Protein AF-0000000077371423 (afdb_homodimer)

Radius of gyration: 24.07 Å; Cα contacts (8 Å, |Δi|>4): 348; chains: 2; bounding box: 53×73×59 Å

Sequence (370 aa):
MRPPTSLKKEFLKKWIMGLQLCSSSKKEMSFLERKKAIKLSADVAMASARNATTRWSRALISNASKDDSNKGLVECILGPESESLKRASMSLVLCNKRNRSKKILRKSCSIRRARKSSSQMVMASSIAKRLVKKRTQVLKSLVPGGGSMSEFSLIEETLDYILSLRAQVDVMRHLANATELLNRKMRPPTSLKKEFLKKWIMGLQLCSSSKKEMSFLERKKAIKLSADVAMASARNATTRWSRALISNASKDDSNKGLVECILGPESESLKRASMSLVLCNKRNRSKKILRKSCSIRRARKSSSQMVMASSIAKRLVKKRTQVLKSLVPGGGSMSEFSLIEETLDYILSLRAQVDVMRHLANATELLNRK

Organism: Vitis vinifera (NCBI:txid29760)

Foldseek 3Di:
DPPPPDLLRQLVVLLVQLLVCLVPDPDDDDPVRSVVSSVLSSLLSSLLSVVVPALLSLLSLQVQVVDPVSVVSNCRSNDPCSVVSPVSSVVVVVVLVPPPPVPPVPDDVPPDPPPPPPPPVVVVVVVVVVVVVVVQVVLLVVRRVSNSDDPVSSVVSSVVVVVSVVSSCVNVVVVVVVVVVVVVD/DPPPDDLLRQLVVLLVQLLVCLVPDPDDDDPVRSVVSSVLSSLLSSLLSVVVPALLSLLSLQVQVVDPVSVVSNCRSNDPCSVVSPVSSVVSVVVLVPPPPVPPVPDDVPPDPPPPPPPPVVVVVVVVVVVVVVVQVVLLVVRRVSNSDDPVSSVVSSVVVVVSVVSSCVNVVVVVVVVVVVVVD

InterPro domains:
  IPR036638 Helix-loop-helix DNA-binding domain superfamily [SSF47459] (133-177)
  IPR044660 Transcription factor IBH1-like [PTHR33124] (5-178)
  IPR059002 IBH1-like, N-terminal domain [PF26576] (5-67)

Nearest PDB structures (foldseek):
  8j2y-assembly1_B  TM=3.136E-01  e=4.114E+00  Acidimicrobiaceae bacterium
  7buu-assembly1_B  TM=2.309E-01  e=9.061E+00  Eucommia ulmoides
  8j2y-assembly1_B  TM=3.136E-01  e=4.187E+00  Acidimicrobiaceae bacterium
  7buu-assembly1_B  TM=1.730E-01  e=7.189E+00  Eucommia ulmoides

Secondary structure (DSSP, 8-state):
------HHHHHHHHHHHHHHHHHH--S---HHHHHHHHHHHHHHHHHHHTTT-SHHHHHHHHHHTTSGGGHHHHHHHHGGGHHHHHHHHHHHHHHHHHT---GGGGSS--------S-HHHHHHHHHHHHHHHHHHHHHHHHSTTGGG--HHHHHHHHHHHHHHHHHHHHHHHHHHHHHHHHHH-/------HHHHHHHHHHHHHHHHHH--S---HHHHHHHHHHHHHHHHHHHTTT-SHHHHHHHHHHTSSGGGHHHHHHHHGGGHHHHHHHHHHHHHHHHHT---SGGGSS----------HHHHHHHHHHHHHHHHHHHHHHHHSTTGGG--HHHHHHHHHHHHHHHHHHHHHHHHHHHHHHHHHH-

pLDDT: mean 79.07, std 19.74, range [26.73, 97.0]

Structure (mmCIF, N/CA/C/O backbone):
data_AF-0000000077371423-model_v1
#
loop_
_entity.id
_entity.type
_entity.pdbx_description
1 polymer 'Uncharacterized protein'
#
loop_
_atom_site.group_PDB
_atom_site.id
_atom_site.type_symbol
_atom_site.label_atom_id
_atom_site.label_alt_id
_atom_site.label_comp_id
_atom_site.label_asym_id
_atom_site.label_entity_id
_atom_site.label_seq_id
_atom_site.pdbx_PDB_ins_code
_atom_site.Cartn_x
_atom_site.Cartn_y
_atom_site.Cartn_z
_atom_site.occupancy
_atom_site.B_iso_or_equiv
_atom_site.auth_seq_id
_atom_site.auth_comp_id
_atom_site.auth_asym_id
_atom_site.auth_atom_id
_atom_site.pdbx_PDB_model_num
ATOM 1 N N . MET A 1 1 ? -12.5 -18.641 21.656 1 26.73 1 MET A N 1
ATOM 2 C CA . MET A 1 1 ? -11.797 -17.375 21.422 1 26.73 1 MET A CA 1
ATOM 3 C C . MET A 1 1 ? -10.844 -17.5 20.234 1 26.73 1 MET A C 1
ATOM 5 O O . MET A 1 1 ? -9.906 -18.312 20.266 1 26.73 1 MET A O 1
ATOM 9 N N . ARG A 1 2 ? -11.305 -17.312 19.125 1 39.06 2 ARG A N 1
ATOM 10 C CA . ARG A 1 2 ? -10.469 -17.562 17.953 1 39.06 2 ARG A CA 1
ATOM 11 C C . ARG A 1 2 ? -9.133 -16.828 18.078 1 39.06 2 ARG A C 1
ATOM 13 O O . ARG A 1 2 ? -9.086 -15.672 18.469 1 39.06 2 ARG A O 1
ATOM 20 N N . PRO A 1 3 ? -8.133 -17.438 18.188 1 44.5 3 PRO A N 1
ATOM 21 C CA . PRO A 1 3 ? -6.812 -16.797 18.266 1 44.5 3 PRO A CA 1
ATOM 22 C C . PRO A 1 3 ? -6.656 -15.633 17.297 1 44.5 3 PRO A C 1
ATOM 24 O O . PRO A 1 3 ? -7.27 -15.633 16.219 1 44.5 3 PRO A O 1
ATOM 27 N N . PRO A 1 4 ? -6.371 -14.508 17.828 1 49.91 4 PRO A N 1
ATOM 28 C CA . PRO A 1 4 ? -6.25 -13.359 16.938 1 49.91 4 PRO A CA 1
ATOM 29 C C . PRO A 1 4 ? -5.566 -13.703 15.617 1 49.91 4 PRO A C 1
ATOM 31 O O . PRO A 1 4 ? -4.414 -14.141 15.609 1 49.91 4 PRO A O 1
ATOM 34 N N . THR A 1 5 ? -6.289 -14.188 14.719 1 64.19 5 THR A N 1
ATOM 35 C CA . THR A 1 5 ? -5.758 -14.523 13.398 1 64.19 5 THR A CA 1
ATOM 36 C C . THR A 1 5 ? -5.105 -13.305 12.75 1 64.19 5 THR A C 1
ATOM 38 O O . THR A 1 5 ? -5.547 -12.18 12.961 1 64.19 5 THR A O 1
ATOM 41 N N . SER A 1 6 ? -3.895 -13.523 12.328 1 88.88 6 SER A N 1
ATOM 42 C CA . SER A 1 6 ? -3.123 -12.477 11.672 1 88.88 6 SER A CA 1
ATOM 43 C C . SER A 1 6 ? -3.875 -11.906 10.477 1 88.88 6 SER A C 1
ATOM 45 O O . SER A 1 6 ? -4.695 -12.594 9.867 1 88.88 6 SER A O 1
ATOM 47 N N . LEU A 1 7 ? -4.051 -10.648 10.461 1 93.06 7 LEU A N 1
ATOM 48 C CA . LEU A 1 7 ? -4.625 -9.93 9.328 1 93.06 7 LEU A CA 1
ATOM 49 C C . LEU A 1 7 ? -4.309 -10.648 8.016 1 93.06 7 LEU A C 1
ATOM 51 O O . LEU A 1 7 ? -5.191 -10.82 7.168 1 93.06 7 LEU A O 1
ATOM 55 N N . LYS A 1 8 ? -3.162 -11.211 7.918 1 94.38 8 LYS A N 1
ATOM 56 C CA . LYS A 1 8 ? -2.721 -11.883 6.695 1 94.38 8 LYS A CA 1
ATOM 57 C C . LYS A 1 8 ? -3.465 -13.195 6.492 1 94.38 8 LYS A C 1
ATOM 59 O O . LYS A 1 8 ? -3.885 -13.516 5.379 1 94.38 8 LYS A O 1
ATOM 64 N N . LYS A 1 9 ? -3.611 -13.906 7.57 1 93.94 9 LYS A N 1
ATOM 65 C CA . LYS A 1 9 ? -4.301 -15.195 7.48 1 93.94 9 LYS A CA 1
ATOM 66 C C . LYS A 1 9 ? -5.777 -15.008 7.145 1 93.94 9 LYS A C 1
ATOM 68 O O . LYS A 1 9 ? -6.328 -15.734 6.316 1 93.94 9 LYS A O 1
ATOM 73 N N . GLU A 1 10 ? -6.379 -14.094 7.812 1 94.44 10 GLU A N 1
ATOM 74 C CA . GLU A 1 10 ? -7.781 -13.797 7.543 1 94.44 10 GLU A CA 1
ATOM 75 C C . GLU A 1 10 ? -7.98 -13.297 6.117 1 94.44 10 GLU A C 1
ATOM 77 O O . GLU A 1 10 ? -8.938 -13.688 5.445 1 94.44 10 GLU A O 1
ATOM 82 N N . PHE A 1 11 ? -7.125 -12.438 5.695 1 96.06 11 PHE A N 1
ATOM 83 C CA . PHE A 1 11 ? -7.168 -11.945 4.32 1 96.06 11 PHE A CA 1
ATOM 84 C C . PHE A 1 11 ? -7.047 -13.102 3.33 1 96.06 11 PHE A C 1
ATOM 86 O O . PHE A 1 11 ? -7.828 -13.195 2.379 1 96.06 11 PHE A O 1
ATOM 93 N N . LEU A 1 12 ? -6.07 -13.93 3.545 1 94.19 12 LEU A N 1
ATOM 94 C CA . LEU A 1 12 ? -5.828 -15.039 2.623 1 94.19 12 LEU A CA 1
ATOM 95 C C . LEU A 1 12 ? -7.047 -15.945 2.535 1 94.19 12 LEU A C 1
ATOM 97 O O . LEU A 1 12 ? -7.473 -16.312 1.438 1 94.19 12 LEU A O 1
ATOM 101 N N . LYS A 1 13 ? -7.559 -16.266 3.633 1 93.25 13 LYS A N 1
ATOM 102 C CA . LYS A 1 13 ? -8.719 -17.156 3.688 1 93.25 13 LYS A CA 1
ATOM 103 C C . LYS A 1 13 ? -9.891 -16.578 2.898 1 93.25 13 LYS A C 1
ATOM 105 O O . LYS A 1 13 ? -10.492 -17.266 2.068 1 93.25 13 LYS A O 1
ATOM 110 N N . LYS A 1 14 ? -10.211 -15.375 3.092 1 94.31 14 LYS A N 1
ATOM 111 C CA . LYS A 1 14 ? -11.344 -14.719 2.443 1 94.31 14 LYS A CA 1
ATOM 112 C C . LYS A 1 14 ? -11.078 -14.492 0.958 1 94.31 14 LYS A C 1
ATOM 114 O O . LYS A 1 14 ? -11.984 -14.594 0.135 1 94.31 14 LYS A O 1
ATOM 119 N N . TRP A 1 15 ? -9.852 -14.156 0.666 1 95.06 15 TRP A N 1
ATOM 120 C CA . TRP A 1 15 ? -9.484 -13.922 -0.727 1 95.06 15 TRP A CA 1
ATOM 121 C C . TRP A 1 15 ? -9.594 -15.203 -1.545 1 95.06 15 TRP A C 1
ATOM 123 O O . TRP A 1 15 ? -10.078 -15.188 -2.678 1 95.06 15 TRP A O 1
ATOM 133 N N . ILE A 1 16 ? -9.195 -16.281 -0.97 1 90.81 16 ILE A N 1
ATOM 134 C CA . ILE A 1 16 ? -9.273 -17.562 -1.65 1 90.81 16 ILE A CA 1
ATOM 135 C C . ILE A 1 16 ? -10.734 -17.906 -1.952 1 90.81 16 ILE A C 1
ATOM 137 O O . ILE A 1 16 ? -11.055 -18.406 -3.033 1 90.81 16 ILE A O 1
ATOM 141 N N . MET A 1 17 ? -11.57 -17.609 -1.032 1 90.94 17 MET A N 1
ATOM 142 C CA . MET A 1 17 ? -13 -17.828 -1.25 1 90.94 17 MET A CA 1
ATOM 143 C C . MET A 1 17 ? -13.5 -17.016 -2.443 1 90.94 17 MET A C 1
ATOM 145 O O . MET A 1 17 ? -14.266 -17.516 -3.262 1 90.94 17 MET A O 1
ATOM 149 N N . GLY A 1 18 ? -13.055 -15.789 -2.535 1 91.94 18 GLY A N 1
ATOM 150 C CA . GLY A 1 18 ? -13.438 -14.953 -3.66 1 91.94 18 GLY A CA 1
ATOM 151 C C . GLY A 1 18 ? -12.898 -15.453 -4.988 1 91.94 18 GLY A C 1
ATOM 152 O O . GLY A 1 18 ? -13.609 -15.461 -5.992 1 91.94 18 GLY A O 1
ATOM 153 N N . LEU A 1 19 ? -11.703 -15.883 -4.973 1 89.94 19 LEU A N 1
ATOM 154 C CA . LEU A 1 19 ? -11.078 -16.391 -6.188 1 89.94 19 LEU A CA 1
ATOM 155 C C . LEU A 1 19 ? -11.797 -17.641 -6.684 1 89.94 19 LEU A C 1
ATOM 157 O O . LEU A 1 19 ? -11.992 -17.812 -7.887 1 89.94 19 LEU A O 1
ATOM 161 N N . GLN A 1 20 ? -12.125 -18.469 -5.793 1 88.31 20 GLN A N 1
ATOM 162 C CA . GLN A 1 20 ? -12.82 -19.703 -6.141 1 88.31 20 GLN A CA 1
ATOM 163 C C . GLN A 1 20 ? -14.164 -19.406 -6.805 1 88.31 20 GLN A C 1
ATOM 165 O O . GLN A 1 20 ? -14.539 -20.078 -7.773 1 88.31 20 GLN A O 1
ATOM 170 N N . LEU A 1 21 ? -14.82 -18.453 -6.34 1 88.44 21 LEU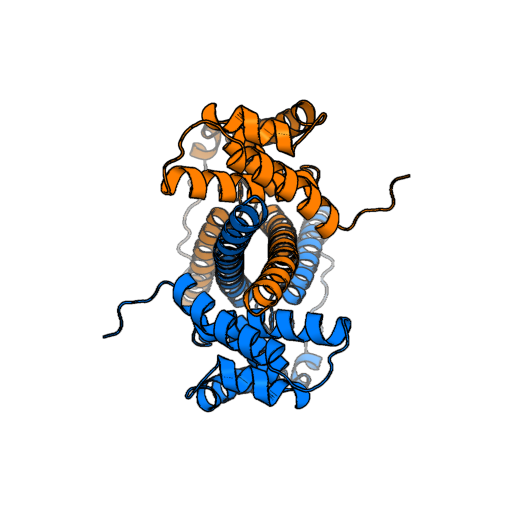 A N 1
ATOM 171 C CA . LEU A 1 21 ? -16.109 -18.094 -6.926 1 88.44 21 LEU A CA 1
ATOM 172 C C . LEU A 1 21 ? -15.922 -17.531 -8.336 1 88.44 21 LEU A C 1
ATOM 174 O O . LEU A 1 21 ? -16.734 -17.797 -9.219 1 88.44 21 LEU A O 1
ATOM 178 N N . CYS A 1 22 ? -14.938 -16.75 -8.516 1 85.75 22 CYS A N 1
ATOM 179 C CA . CYS A 1 22 ? -14.664 -16.172 -9.828 1 85.75 22 CYS A CA 1
ATOM 180 C C . CYS A 1 22 ? -14.32 -17.25 -10.844 1 85.75 22 CYS A C 1
ATOM 182 O O . CYS A 1 22 ? -14.648 -17.141 -12.023 1 85.75 22 CYS A O 1
ATOM 184 N N . SER A 1 23 ? -13.734 -18.25 -10.367 1 83.75 23 SER A N 1
ATOM 185 C CA . SER A 1 23 ? -13.297 -19.312 -11.258 1 83.75 23 SER A CA 1
ATOM 186 C C . SER A 1 23 ? -14.422 -20.297 -11.539 1 83.75 23 SER A C 1
ATOM 188 O O . SER A 1 23 ? -14.453 -20.938 -12.602 1 83.75 23 SER A O 1
ATOM 190 N N . SER A 1 24 ? -15.211 -20.438 -10.609 1 80.31 24 SER A N 1
ATOM 191 C CA . SER A 1 24 ? -16.281 -21.422 -10.75 1 80.31 24 SER A CA 1
ATOM 192 C C . SER A 1 24 ? -17.469 -20.844 -11.492 1 80.31 24 SER A C 1
ATOM 194 O O . SER A 1 24 ? -18.406 -21.578 -11.828 1 80.31 24 SER A O 1
ATOM 196 N N . SER A 1 25 ? -17.344 -19.578 -11.703 1 76.88 25 SER A N 1
ATOM 197 C CA . SER A 1 25 ? -18.484 -18.969 -12.375 1 76.88 25 SER A CA 1
ATOM 198 C C . SER A 1 25 ? -18.703 -19.594 -13.75 1 76.88 25 SER A C 1
ATOM 200 O O . SER A 1 25 ? -17.75 -19.812 -14.5 1 76.88 25 SER A O 1
ATOM 202 N N . LYS A 1 26 ? -19.906 -19.953 -14.039 1 71.12 26 LYS A N 1
ATOM 203 C CA . LYS A 1 26 ? -20.297 -20.547 -15.312 1 71.12 26 LYS A CA 1
ATOM 204 C C . LYS A 1 26 ? -20.406 -19.469 -16.406 1 71.12 26 LYS A C 1
ATOM 206 O O . LYS A 1 26 ? -20.391 -19.797 -17.594 1 71.12 26 LYS A O 1
ATOM 211 N N . LYS A 1 27 ? -20.531 -18.328 -15.93 1 74.38 27 LYS A N 1
ATOM 212 C CA . LYS A 1 27 ? -20.625 -17.219 -16.891 1 74.38 27 LYS A CA 1
ATOM 213 C C . LYS A 1 27 ? -19.266 -16.953 -17.531 1 74.38 27 LYS A C 1
ATOM 215 O O . LYS A 1 27 ? -18.25 -16.875 -16.844 1 74.38 27 LYS A O 1
ATOM 220 N N . GLU A 1 28 ? -19.312 -17.078 -18.828 1 80.19 28 GLU A N 1
ATOM 221 C CA . GLU A 1 28 ? -18.078 -16.734 -19.531 1 80.19 28 GLU A CA 1
ATOM 222 C C . GLU A 1 28 ? -17.688 -15.273 -19.281 1 80.19 28 GLU A C 1
ATOM 224 O O . GLU A 1 28 ? -18.422 -14.359 -19.641 1 80.19 28 GLU A O 1
ATOM 229 N N . MET A 1 29 ? -16.656 -15.086 -18.578 1 81.19 29 MET A N 1
ATOM 230 C CA . MET A 1 29 ? -16.172 -13.742 -18.297 1 81.19 29 MET A CA 1
ATOM 231 C C . MET A 1 29 ? -15.148 -13.305 -19.328 1 81.19 29 MET A C 1
ATOM 233 O O . MET A 1 29 ? -14.312 -14.102 -19.75 1 81.19 29 MET A O 1
ATOM 237 N N . SER A 1 30 ? -15.438 -12.062 -19.781 1 87.19 30 SER A N 1
ATOM 238 C CA . SER A 1 30 ? -14.375 -11.477 -20.578 1 87.19 30 SER A CA 1
ATOM 239 C C . SER A 1 30 ? -13.117 -11.25 -19.75 1 87.19 30 SER A C 1
ATOM 241 O O . SER A 1 30 ? -13.148 -11.336 -18.531 1 87.19 30 SER A O 1
ATOM 243 N N . PHE A 1 31 ? -12.039 -11.078 -20.438 1 85.81 31 PHE A N 1
ATOM 244 C CA . PHE A 1 31 ? -10.758 -10.859 -19.766 1 85.81 31 PHE A CA 1
ATOM 245 C C . PHE A 1 31 ? -10.852 -9.688 -18.797 1 85.81 31 PHE A C 1
ATOM 247 O O . PHE A 1 31 ? -10.391 -9.789 -17.656 1 85.81 31 PHE A O 1
ATOM 254 N N . LEU A 1 32 ? -11.531 -8.625 -19.266 1 87.94 32 LEU A N 1
ATOM 255 C CA . LEU A 1 32 ? -11.648 -7.418 -18.453 1 87.94 32 LEU A CA 1
ATOM 256 C C . LEU A 1 32 ? -12.555 -7.645 -17.25 1 87.94 32 LEU A C 1
ATOM 258 O O . LEU A 1 32 ? -12.289 -7.137 -16.156 1 87.94 32 LEU A O 1
ATOM 262 N N . GLU A 1 33 ? -13.594 -8.406 -17.453 1 88.88 33 GLU A N 1
ATOM 263 C CA . GLU A 1 33 ? -14.516 -8.727 -16.375 1 88.88 33 GLU A CA 1
ATOM 264 C C . GLU A 1 33 ? -13.828 -9.578 -15.297 1 88.88 33 GLU A C 1
ATOM 266 O O . GLU A 1 33 ? -14.047 -9.375 -14.102 1 88.88 33 GLU A O 1
ATOM 271 N N . ARG A 1 34 ? -13.047 -10.484 -15.734 1 87.06 34 ARG A N 1
ATOM 272 C CA . ARG A 1 34 ? -12.328 -11.352 -14.805 1 87.06 34 ARG A CA 1
ATOM 273 C C . ARG A 1 34 ? -11.305 -10.562 -14 1 87.06 34 ARG A C 1
ATOM 275 O O . ARG A 1 34 ? -11.172 -10.766 -12.789 1 87.06 34 ARG A O 1
ATOM 282 N N . LYS A 1 35 ? -10.617 -9.695 -14.719 1 87.62 35 LYS A N 1
ATOM 283 C CA . LYS A 1 35 ? -9.648 -8.836 -14.047 1 87.62 35 LYS A CA 1
ATOM 284 C C . LYS A 1 35 ? -10.312 -7.988 -12.969 1 87.62 35 LYS A C 1
ATOM 286 O O . LYS A 1 35 ? -9.789 -7.852 -11.867 1 87.62 35 LYS A O 1
ATOM 291 N N . LYS A 1 36 ? -11.43 -7.484 -13.289 1 91.56 36 LYS A N 1
ATOM 292 C CA . LYS A 1 36 ? -12.172 -6.648 -12.352 1 91.56 36 LYS A CA 1
ATOM 293 C C . LYS A 1 36 ? -12.672 -7.465 -11.164 1 91.56 36 LYS A C 1
ATOM 295 O O . LYS A 1 36 ? -12.656 -6.992 -10.031 1 91.56 36 LYS A O 1
ATOM 300 N N . ALA A 1 37 ? -13.133 -8.602 -11.484 1 91.56 37 ALA A N 1
ATOM 301 C CA . ALA A 1 37 ? -13.656 -9.477 -10.438 1 91.56 37 ALA A CA 1
ATOM 302 C C . ALA A 1 37 ? -12.555 -9.883 -9.461 1 91.56 37 ALA A C 1
ATOM 304 O O . ALA A 1 37 ? -12.773 -9.938 -8.25 1 91.56 37 ALA A O 1
ATOM 305 N N . ILE A 1 38 ? -11.398 -10.164 -9.914 1 92.12 38 ILE A N 1
ATOM 306 C CA . ILE A 1 38 ? -10.266 -10.57 -9.086 1 92.12 38 ILE A CA 1
ATOM 307 C C . ILE A 1 38 ? -9.828 -9.398 -8.203 1 92.12 38 ILE A C 1
ATOM 309 O O . ILE A 1 38 ? -9.562 -9.578 -7.016 1 92.12 38 ILE A O 1
ATOM 313 N N . LYS A 1 39 ? -9.727 -8.281 -8.836 1 94.25 39 LYS A N 1
ATOM 314 C CA . LYS A 1 39 ? -9.391 -7.094 -8.055 1 94.25 39 LYS A CA 1
ATOM 315 C C . LYS A 1 39 ? -10.414 -6.844 -6.953 1 94.25 39 LYS A C 1
ATOM 317 O O . LYS A 1 39 ? -10.047 -6.578 -5.805 1 94.25 39 LYS A O 1
ATOM 322 N N . LEU A 1 40 ? -11.648 -6.926 -7.34 1 95.31 40 LEU A N 1
ATOM 323 C CA . LEU A 1 40 ? -12.727 -6.719 -6.383 1 95.31 40 LEU A CA 1
ATOM 324 C C . LEU A 1 40 ? -12.648 -7.734 -5.246 1 95.31 40 LEU A C 1
ATOM 326 O O . LEU A 1 40 ? -12.867 -7.387 -4.086 1 95.31 40 LEU A O 1
ATOM 330 N N . SER A 1 41 ? -12.391 -8.945 -5.586 1 94.56 41 SER A N 1
ATOM 331 C CA . SER A 1 41 ? -12.305 -9.984 -4.574 1 94.56 41 SER A CA 1
ATOM 332 C C . SER A 1 41 ? -11.219 -9.68 -3.549 1 94.56 41 SER A C 1
ATOM 334 O O . SER A 1 41 ? -11.43 -9.836 -2.346 1 94.56 41 SER A O 1
ATOM 336 N N . ALA A 1 42 ? -10.039 -9.234 -4.016 1 96.25 42 ALA A N 1
ATOM 337 C CA . ALA A 1 42 ? -8.938 -8.906 -3.117 1 96.25 42 ALA A CA 1
ATOM 338 C C . ALA A 1 42 ? -9.281 -7.699 -2.246 1 96.25 42 ALA A C 1
ATOM 340 O O . ALA A 1 42 ? -8.992 -7.691 -1.047 1 96.25 42 ALA A O 1
ATOM 341 N N . ASP A 1 43 ? -9.867 -6.688 -2.84 1 95.94 43 ASP A N 1
ATOM 342 C CA . ASP A 1 43 ? -10.234 -5.473 -2.119 1 95.94 43 ASP A CA 1
ATOM 343 C C . ASP A 1 43 ? -11.25 -5.773 -1.019 1 95.94 43 ASP A C 1
ATOM 345 O O . ASP A 1 43 ? -11.07 -5.352 0.127 1 95.94 43 ASP A O 1
ATOM 349 N N . VAL A 1 44 ? -12.273 -6.465 -1.364 1 96.31 44 VAL A N 1
ATOM 350 C CA . VAL A 1 44 ? -13.336 -6.781 -0.417 1 96.31 44 VAL A CA 1
ATOM 351 C C . VAL A 1 44 ? -12.805 -7.719 0.665 1 96.31 44 VAL A C 1
ATOM 353 O O . VAL A 1 44 ? -13.156 -7.586 1.839 1 96.31 44 VAL A O 1
ATOM 356 N N . ALA A 1 45 ? -11.984 -8.68 0.296 1 96.62 45 ALA A N 1
ATOM 357 C CA . ALA A 1 45 ? -11.383 -9.586 1.268 1 96.62 45 ALA A CA 1
ATOM 358 C C . ALA A 1 45 ? -10.562 -8.82 2.303 1 96.62 45 ALA A C 1
ATOM 360 O O . ALA A 1 45 ? -10.664 -9.086 3.502 1 96.62 45 ALA A O 1
ATOM 361 N N . MET A 1 46 ? -9.789 -7.84 1.829 1 96.38 46 MET A N 1
ATOM 362 C CA . MET A 1 46 ? -8.961 -7.059 2.746 1 96.38 46 MET A CA 1
ATOM 363 C C . MET A 1 46 ? -9.836 -6.199 3.658 1 96.38 46 MET A C 1
ATOM 365 O O . MET A 1 46 ? -9.57 -6.09 4.855 1 96.38 46 MET A O 1
ATOM 369 N N . ALA A 1 47 ? -10.82 -5.59 3.039 1 95.69 47 ALA A N 1
ATOM 370 C CA . ALA A 1 47 ? -11.734 -4.773 3.836 1 95.69 47 ALA A CA 1
ATOM 371 C C . ALA A 1 47 ? -12.438 -5.613 4.895 1 95.69 47 ALA A C 1
ATOM 373 O O . ALA A 1 47 ? -12.57 -5.188 6.047 1 95.69 47 ALA A O 1
ATOM 374 N N . SER A 1 48 ? -12.852 -6.77 4.512 1 94.56 48 SER A N 1
ATOM 375 C CA . SER A 1 48 ? -13.539 -7.688 5.414 1 94.56 48 SER A CA 1
ATOM 376 C C . SER A 1 48 ? -12.617 -8.148 6.535 1 94.56 48 SER A C 1
ATOM 378 O O . SER A 1 48 ? -13.047 -8.289 7.684 1 94.56 48 SER A O 1
ATOM 380 N N . ALA A 1 49 ? -11.391 -8.406 6.168 1 94.25 49 ALA A N 1
ATOM 381 C CA . ALA A 1 49 ? -10.414 -8.859 7.156 1 94.25 49 ALA A CA 1
ATOM 382 C C . ALA A 1 49 ? -10.203 -7.812 8.242 1 94.25 49 ALA A C 1
ATOM 384 O O . ALA A 1 49 ? -9.797 -8.141 9.359 1 94.25 49 ALA A O 1
ATOM 385 N N . ARG A 1 50 ? -10.422 -6.555 7.926 1 91.44 50 ARG A N 1
ATOM 386 C CA . ARG A 1 50 ? -10.32 -5.473 8.898 1 91.44 50 ARG A CA 1
ATOM 387 C C . ARG A 1 50 ? -11.633 -5.289 9.648 1 91.44 50 ARG A C 1
ATOM 389 O O . ARG A 1 50 ? -11.805 -4.312 10.375 1 91.44 50 ARG A O 1
ATOM 396 N N . ASN A 1 51 ? -12.523 -6.133 9.477 1 83.25 51 ASN A N 1
ATOM 397 C CA . ASN A 1 51 ? -13.828 -6.133 10.117 1 83.25 51 ASN A CA 1
ATOM 398 C C . ASN A 1 51 ? -14.578 -4.824 9.875 1 83.25 51 ASN A C 1
ATOM 400 O O . ASN A 1 51 ? -15.32 -4.359 10.742 1 83.25 51 ASN A O 1
ATOM 404 N N . ALA A 1 52 ? -14.219 -4.133 8.867 1 80.75 52 ALA A N 1
ATOM 405 C CA . ALA A 1 52 ? -14.844 -2.877 8.461 1 80.75 52 ALA A CA 1
ATOM 406 C C . ALA A 1 52 ? -14.82 -1.859 9.602 1 80.75 52 ALA A C 1
ATOM 408 O O . ALA A 1 52 ? -15.805 -1.145 9.82 1 80.75 52 ALA A O 1
ATOM 409 N N . THR A 1 53 ? -13.734 -1.852 10.273 1 85.56 53 THR A N 1
ATOM 410 C CA . THR A 1 53 ? -13.648 -0.954 11.422 1 85.56 53 THR A CA 1
ATOM 411 C C . THR A 1 53 ? -13.062 0.393 11.008 1 85.56 53 THR A C 1
ATOM 413 O O . THR A 1 53 ? -13.102 1.355 11.781 1 85.56 53 THR A O 1
ATOM 416 N N . THR A 1 54 ? -12.555 0.422 9.867 1 91.62 54 THR A N 1
ATOM 417 C CA . THR A 1 54 ? -11.93 1.647 9.383 1 91.62 54 THR A CA 1
ATOM 418 C C . THR A 1 54 ? -12.766 2.277 8.273 1 91.62 54 THR A C 1
ATOM 420 O O . THR A 1 54 ? -13.555 1.593 7.617 1 91.62 54 THR A O 1
ATOM 423 N N . ARG A 1 55 ? -12.656 3.533 8.094 1 91.69 55 ARG A N 1
ATOM 424 C CA . ARG A 1 55 ? -13.453 4.254 7.105 1 91.69 55 ARG A CA 1
ATOM 425 C C . ARG A 1 55 ? -13.125 3.785 5.691 1 91.69 55 ARG A C 1
ATOM 427 O O . ARG A 1 55 ? -14.008 3.672 4.844 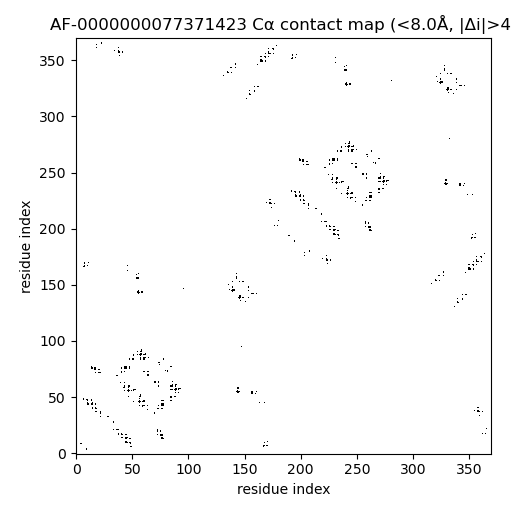1 91.69 55 ARG A O 1
ATOM 434 N N . TRP A 1 56 ? -11.805 3.535 5.422 1 94.94 56 TRP A N 1
ATOM 435 C CA . TRP A 1 56 ? -11.43 3.109 4.074 1 94.94 56 TRP A CA 1
ATOM 436 C C . TRP A 1 56 ? -11.992 1.728 3.766 1 94.94 56 TRP A C 1
ATOM 438 O O . TRP A 1 56 ? -12.438 1.468 2.645 1 94.94 56 TRP A O 1
ATOM 448 N N . SER A 1 57 ? -12.008 0.799 4.715 1 95.56 57 SER A N 1
ATOM 449 C CA . SER A 1 57 ? -12.555 -0.535 4.48 1 95.56 57 SER A CA 1
ATOM 450 C C . SER A 1 57 ? -14.062 -0.487 4.254 1 95.56 57 SER A C 1
ATOM 452 O O . SER A 1 57 ? -14.586 -1.191 3.393 1 95.56 57 SER A O 1
ATOM 454 N N . ARG A 1 58 ? -14.719 0.383 5.02 1 93.81 58 ARG A N 1
ATOM 455 C CA . ARG A 1 58 ? -16.156 0.557 4.832 1 93.81 58 ARG A CA 1
ATOM 456 C C . ARG A 1 58 ? -16.453 1.154 3.461 1 93.81 58 ARG A C 1
ATOM 458 O O . ARG A 1 58 ? -17.422 0.752 2.803 1 93.81 58 ARG A O 1
ATOM 465 N N . ALA A 1 59 ? -15.695 2.119 3.07 1 94.56 59 ALA A N 1
ATOM 466 C CA . ALA A 1 59 ? -15.867 2.746 1.763 1 94.56 59 ALA A CA 1
ATOM 467 C C . ALA A 1 59 ? -15.719 1.726 0.639 1 94.56 59 ALA A C 1
ATOM 469 O O . ALA A 1 59 ? -16.484 1.74 -0.329 1 94.56 59 ALA A O 1
ATOM 470 N N . LEU A 1 60 ? -14.82 0.814 0.772 1 94.56 60 LEU A N 1
ATOM 471 C CA . LEU A 1 60 ? -14.578 -0.21 -0.238 1 94.56 60 LEU A CA 1
ATOM 472 C C . LEU A 1 60 ? -15.766 -1.153 -0.349 1 94.56 60 LEU A C 1
ATOM 474 O O . LEU A 1 60 ? -16.188 -1.498 -1.455 1 94.56 60 LEU A O 1
ATOM 478 N N . ILE A 1 61 ? -16.203 -1.537 0.785 1 94 61 ILE A N 1
ATOM 479 C CA . ILE A 1 61 ? -17.344 -2.459 0.804 1 94 61 ILE A CA 1
ATOM 480 C C . ILE A 1 61 ? -18.578 -1.768 0.237 1 94 61 ILE A C 1
ATOM 482 O O . ILE A 1 61 ? -19.312 -2.357 -0.554 1 94 61 ILE A O 1
ATOM 486 N N . SER A 1 62 ? -18.766 -0.529 0.643 1 93.06 62 SER A N 1
ATOM 487 C CA . SER A 1 62 ? -19.891 0.237 0.138 1 93.06 62 SER A CA 1
ATOM 488 C C . SER A 1 62 ? -19.828 0.386 -1.379 1 93.06 62 SER A C 1
ATOM 490 O O . SER A 1 62 ? -20.828 0.192 -2.07 1 93.06 62 SER A O 1
ATOM 492 N N . ASN A 1 63 ? -18.641 0.699 -1.889 1 92.25 63 ASN A N 1
ATOM 493 C CA . ASN A 1 63 ? -18.469 0.867 -3.326 1 92.25 63 ASN A CA 1
ATOM 494 C C . ASN A 1 63 ? -18.688 -0.444 -4.078 1 92.25 63 ASN A C 1
ATOM 496 O O . ASN A 1 63 ? -19.25 -0.452 -5.168 1 92.25 63 ASN A O 1
ATOM 500 N N . ALA A 1 64 ? -18.234 -1.5 -3.527 1 93.5 64 ALA A N 1
ATOM 501 C CA . ALA A 1 64 ? -18.375 -2.818 -4.137 1 93.5 64 ALA A CA 1
ATOM 502 C C . ALA A 1 64 ? -19.844 -3.234 -4.188 1 93.5 64 ALA A C 1
ATOM 504 O O . ALA A 1 64 ? -20.266 -3.965 -5.09 1 93.5 64 ALA A O 1
ATOM 505 N N . SER A 1 65 ? -20.594 -2.736 -3.277 1 91.12 65 SER A N 1
ATOM 506 C CA . SER A 1 65 ? -21.984 -3.164 -3.127 1 91.12 65 SER A CA 1
ATOM 507 C C . SER A 1 65 ? -22.922 -2.33 -3.996 1 91.12 65 SER A C 1
ATOM 509 O O . SER A 1 65 ? -24.109 -2.613 -4.082 1 91.12 65 SER A O 1
ATOM 511 N N . LYS A 1 66 ? -22.406 -1.348 -4.566 1 90.62 66 LYS A N 1
ATOM 512 C CA . LYS A 1 66 ? -23.234 -0.472 -5.398 1 90.62 66 LYS A CA 1
ATOM 513 C C . LYS A 1 66 ? -23.672 -1.179 -6.68 1 90.62 66 LYS A C 1
ATOM 515 O O . LYS A 1 66 ? -24.75 -0.909 -7.211 1 90.62 66 LYS A O 1
ATOM 520 N N . ASP A 1 67 ? -22.797 -1.971 -7.191 1 90 67 ASP A N 1
ATOM 521 C CA . ASP A 1 67 ? -23.078 -2.719 -8.414 1 90 67 ASP A CA 1
ATOM 522 C C . ASP A 1 67 ? -23.688 -4.082 -8.094 1 90 67 ASP A C 1
ATOM 524 O O . ASP A 1 67 ? -23.031 -4.945 -7.52 1 90 67 ASP A O 1
ATOM 528 N N . ASP A 1 68 ? -24.797 -4.355 -8.648 1 89.69 68 ASP A N 1
ATOM 529 C CA . ASP A 1 68 ? -25.547 -5.582 -8.367 1 89.69 68 ASP A CA 1
ATOM 530 C C . ASP A 1 68 ? -24.828 -6.797 -8.953 1 89.69 68 ASP A C 1
ATOM 532 O O . ASP A 1 68 ? -25 -7.918 -8.461 1 89.69 68 ASP A O 1
ATOM 536 N N . SER A 1 69 ? -24.062 -6.594 -9.938 1 89.25 69 SER A N 1
ATOM 537 C CA . SER A 1 69 ? -23.359 -7.711 -10.555 1 89.25 69 SER A CA 1
ATOM 538 C C . SER A 1 69 ? -22.297 -8.281 -9.602 1 89.25 69 SER A C 1
ATOM 540 O O . SER A 1 69 ? -21.844 -9.406 -9.789 1 89.25 69 SER A O 1
ATOM 542 N N . ASN A 1 70 ? -21.953 -7.434 -8.578 1 91.31 70 ASN A N 1
ATOM 543 C CA . ASN A 1 70 ? -20.922 -7.836 -7.637 1 91.31 70 ASN A CA 1
ATOM 544 C C . ASN A 1 70 ? -21.516 -8.477 -6.391 1 91.31 70 ASN A C 1
ATOM 546 O O . ASN A 1 70 ? -20.781 -8.961 -5.523 1 91.31 70 ASN A O 1
ATOM 550 N N . LYS A 1 71 ? -22.781 -8.531 -6.305 1 90.75 71 LYS A N 1
ATOM 551 C CA . LYS A 1 71 ? -23.469 -8.906 -5.066 1 90.75 71 LYS A CA 1
ATOM 552 C C . LYS A 1 71 ? -23.078 -10.32 -4.629 1 90.75 71 LYS A C 1
ATOM 554 O O . LYS A 1 71 ? -22.797 -10.555 -3.453 1 90.75 71 LYS A O 1
ATOM 559 N N . GLY A 1 72 ? -23.109 -11.203 -5.52 1 91 72 GLY A N 1
ATOM 560 C CA . GLY A 1 72 ? -22.766 -12.578 -5.188 1 91 72 GLY A CA 1
ATOM 561 C C . GLY A 1 72 ? -21.359 -12.727 -4.648 1 91 72 GLY A C 1
ATOM 562 O O . GLY A 1 72 ? -21.141 -13.406 -3.648 1 91 72 GLY A O 1
ATOM 563 N N . LEU A 1 73 ? -20.422 -12.07 -5.301 1 93.12 73 LEU A N 1
ATOM 564 C CA . LEU A 1 73 ? -19.031 -12.133 -4.902 1 93.12 73 LEU A CA 1
ATOM 565 C C . LEU A 1 73 ? -18.812 -11.492 -3.537 1 93.12 73 LEU A C 1
ATOM 567 O O . LEU A 1 73 ? -18.141 -12.055 -2.676 1 93.12 73 LEU A O 1
ATOM 571 N N . VAL A 1 74 ? -19.391 -10.32 -3.314 1 94.94 74 VAL A N 1
ATOM 572 C CA . VAL A 1 74 ? -19.25 -9.57 -2.07 1 94.94 74 VAL A CA 1
ATOM 573 C C . VAL A 1 74 ? -19.844 -10.367 -0.915 1 94.94 74 VAL A C 1
ATOM 575 O O . VAL A 1 74 ? -19.219 -10.5 0.144 1 94.94 74 VAL A O 1
ATOM 578 N N . GLU A 1 75 ? -20.969 -10.961 -1.125 1 94.12 75 GLU A N 1
ATOM 579 C CA . GLU A 1 75 ? -21.625 -11.742 -0.086 1 94.12 75 GLU A CA 1
ATOM 580 C C . GLU A 1 75 ? -20.844 -13 0.256 1 94.12 75 GLU A C 1
ATOM 582 O O . GLU A 1 75 ? -20.797 -13.414 1.415 1 94.12 75 GLU A O 1
ATOM 587 N N . CYS A 1 76 ? -20.266 -13.562 -0.708 1 93.81 76 CYS A N 1
ATOM 588 C CA . CYS A 1 76 ? -19.469 -14.766 -0.491 1 93.81 76 CYS A CA 1
ATOM 589 C C . CYS A 1 76 ? -18.266 -14.469 0.395 1 93.81 76 CYS A C 1
ATOM 591 O O . CYS A 1 76 ? -17.953 -15.25 1.297 1 93.81 76 CYS A O 1
ATOM 593 N N . ILE A 1 77 ? -17.625 -13.367 0.193 1 95.19 77 ILE A N 1
ATOM 594 C CA . ILE A 1 77 ? -16.391 -13.023 0.901 1 95.19 77 ILE A CA 1
ATOM 595 C C . ILE A 1 77 ? -16.719 -12.547 2.314 1 95.19 77 ILE A C 1
ATOM 597 O O . ILE A 1 77 ? -16.047 -12.93 3.277 1 95.19 77 ILE A O 1
ATOM 601 N N . LEU A 1 78 ? -17.734 -11.703 2.41 1 94.44 78 LEU A N 1
ATOM 602 C CA . LEU A 1 78 ? -18.094 -11.148 3.709 1 94.44 78 LEU A CA 1
ATOM 603 C C . LEU A 1 78 ? -18.688 -12.227 4.613 1 94.44 78 LEU A C 1
ATOM 605 O O . LEU A 1 78 ? -18.578 -12.148 5.836 1 94.44 78 LEU A O 1
ATOM 609 N N . GLY A 1 79 ? -19.312 -13.18 3.979 1 90.81 79 GLY A N 1
ATOM 610 C CA . GLY A 1 79 ? -19.875 -14.273 4.758 1 90.81 79 GLY A CA 1
ATOM 611 C C . GLY A 1 79 ? -21.141 -13.898 5.484 1 90.81 79 GLY A C 1
ATOM 612 O O . GLY A 1 79 ? -21.891 -13.023 5.031 1 90.81 79 GLY A O 1
ATOM 613 N N . PRO A 1 80 ? -21.375 -14.531 6.582 1 85.25 80 PRO A N 1
ATOM 614 C CA . PRO A 1 80 ? -22.609 -14.312 7.336 1 85.25 80 PRO A CA 1
ATOM 615 C C . PRO A 1 80 ? -22.719 -12.898 7.898 1 85.25 80 PRO A C 1
ATOM 617 O O . PRO A 1 80 ? -23.812 -12.406 8.148 1 85.25 80 PRO A O 1
ATOM 620 N N . GLU A 1 81 ? -21.594 -12.32 8.047 1 81.56 81 GLU A N 1
ATOM 621 C CA . GLU A 1 81 ? -21.578 -10.969 8.594 1 81.56 81 GLU A CA 1
ATOM 622 C C . GLU A 1 81 ? -21.766 -9.922 7.492 1 81.56 81 GLU A C 1
ATOM 624 O O . GLU A 1 81 ? -21.641 -8.727 7.738 1 81.56 81 GLU A O 1
ATOM 629 N N . SER A 1 82 ? -22.094 -10.359 6.379 1 84.88 82 SER A N 1
ATOM 630 C CA . SER A 1 82 ? -22.156 -9.484 5.215 1 84.88 82 SER A CA 1
ATOM 631 C C . SER A 1 82 ? -23.141 -8.328 5.445 1 84.88 82 SER A C 1
ATOM 633 O O . SER A 1 82 ? -22.797 -7.172 5.184 1 84.88 82 SER A O 1
ATOM 635 N N . GLU A 1 83 ? -24.297 -8.648 5.992 1 84.06 83 GLU A N 1
ATOM 636 C CA . GLU A 1 83 ? -25.312 -7.609 6.172 1 84.06 83 GLU A CA 1
ATOM 637 C C . GLU A 1 83 ? -24.859 -6.574 7.199 1 84.06 83 GLU A C 1
ATOM 639 O O . GLU A 1 83 ? -25.062 -5.375 7.008 1 84.06 83 GLU A O 1
ATOM 644 N N . SER A 1 84 ? -24.297 -7.066 8.227 1 83.56 84 SER A N 1
ATOM 645 C CA . SER A 1 84 ? -23.828 -6.16 9.266 1 83.56 84 SER A CA 1
ATOM 646 C C . SER A 1 84 ? -22.672 -5.293 8.766 1 83.56 84 SER A C 1
ATOM 648 O O . SER A 1 84 ? -22.625 -4.094 9.047 1 83.56 84 SER A O 1
ATOM 650 N N . LEU A 1 85 ? -21.844 -5.895 8.016 1 85.44 85 LEU A N 1
ATOM 651 C CA . LEU A 1 85 ? -20.688 -5.172 7.48 1 85.44 85 LEU A CA 1
ATOM 652 C C . LEU A 1 85 ? -21.141 -4.16 6.426 1 85.44 85 LEU A C 1
ATOM 654 O O . LEU A 1 85 ? -20.625 -3.041 6.375 1 85.44 85 LEU A O 1
ATOM 658 N N . LYS A 1 86 ? -22.094 -4.531 5.691 1 84 86 LYS A N 1
ATOM 659 C CA . LYS A 1 86 ? -22.641 -3.621 4.688 1 84 86 LYS A CA 1
ATOM 660 C C . LYS A 1 86 ? -23.344 -2.434 5.348 1 84 86 LYS A C 1
ATOM 662 O O . LYS A 1 86 ? -23.172 -1.292 4.906 1 84 86 LYS A O 1
ATOM 667 N N . ARG A 1 87 ? -24.078 -2.676 6.422 1 82.25 87 ARG A N 1
ATOM 668 C CA . ARG A 1 87 ? -24.766 -1.61 7.141 1 82.25 87 ARG A CA 1
ATOM 669 C C . ARG A 1 87 ? -23.766 -0.633 7.754 1 82.25 87 ARG A C 1
ATOM 671 O O . ARG A 1 87 ? -23.953 0.583 7.68 1 82.25 87 ARG A O 1
ATOM 678 N N . ALA A 1 88 ? -22.766 -1.256 8.234 1 79.69 88 ALA A N 1
ATOM 679 C CA . ALA A 1 88 ? -21.719 -0.424 8.812 1 79.69 88 ALA A CA 1
ATOM 680 C C . ALA A 1 88 ? -21.062 0.45 7.754 1 79.69 88 ALA A C 1
ATOM 682 O O . ALA A 1 88 ? -20.703 1.602 8.023 1 79.69 88 ALA A O 1
ATOM 683 N N . SER A 1 89 ? -20.906 -0.029 6.602 1 79.12 89 SER A N 1
ATOM 684 C CA . SER A 1 89 ? -20.234 0.67 5.508 1 79.12 89 SER A CA 1
ATOM 685 C C . SER A 1 89 ? -21.141 1.748 4.91 1 79.12 89 SER A C 1
ATOM 687 O O . SER A 1 89 ? -20.656 2.807 4.5 1 79.12 89 SER A O 1
ATOM 689 N N . MET A 1 90 ? -22.438 1.544 4.922 1 73.56 90 MET A N 1
ATOM 690 C CA . MET A 1 90 ? -23.391 2.488 4.348 1 73.56 90 MET A CA 1
ATOM 691 C C . MET A 1 90 ? -23.625 3.666 5.285 1 73.56 90 MET A C 1
ATOM 693 O O . MET A 1 90 ? -23.953 4.77 4.836 1 73.56 90 MET A O 1
ATOM 697 N N . SER A 1 91 ? -23.5 3.387 6.551 1 64.19 91 SER A N 1
ATOM 698 C CA . SER A 1 91 ? -23.688 4.449 7.531 1 64.19 91 SER A CA 1
ATOM 699 C C . SER A 1 91 ? -22.672 5.562 7.359 1 64.19 91 SER A C 1
ATOM 701 O O . SER A 1 91 ? -22.969 6.73 7.621 1 64.19 91 SER A O 1
ATOM 703 N N . LEU A 1 92 ? -21.562 5.277 6.941 1 58.59 92 LEU A N 1
ATOM 704 C CA . LEU A 1 92 ? -20.547 6.293 6.727 1 58.59 92 LEU A CA 1
ATOM 705 C C . LEU A 1 92 ? -20.922 7.219 5.574 1 58.59 92 LEU A C 1
ATOM 707 O O . LEU A 1 92 ? -20.703 8.43 5.645 1 58.59 92 LEU A O 1
ATOM 711 N N . VAL A 1 93 ? -21.406 6.699 4.574 1 56.69 93 VAL A N 1
ATOM 712 C CA . VAL A 1 93 ? -21.812 7.488 3.414 1 56.69 93 VAL A CA 1
ATOM 713 C C . VAL A 1 93 ? -22.906 8.477 3.809 1 56.69 93 VAL A C 1
ATOM 715 O O . VAL A 1 93 ? -22.891 9.633 3.395 1 56.69 93 VAL A O 1
ATOM 718 N N . LEU A 1 94 ? -23.781 8.078 4.668 1 49.53 94 LEU A N 1
ATOM 719 C CA . LEU A 1 94 ? -24.891 8.922 5.098 1 49.53 94 LEU A CA 1
ATOM 720 C C . LEU A 1 94 ? -24.422 9.984 6.074 1 49.53 94 LEU A C 1
ATOM 722 O O . LEU A 1 94 ? -24.938 11.109 6.078 1 49.53 94 LEU A O 1
ATOM 726 N N . CYS A 1 95 ? -23.516 9.547 6.828 1 48.62 95 CYS A N 1
ATOM 727 C CA . CYS A 1 95 ? -23.094 10.516 7.832 1 48.62 95 CYS A CA 1
ATOM 728 C C . CYS A 1 95 ? -22.328 11.664 7.191 1 48.62 95 CYS A C 1
ATOM 730 O O . CYS A 1 95 ? -22.359 12.797 7.691 1 48.62 95 CYS A O 1
ATOM 732 N N . ASN A 1 96 ? -21.594 11.359 6.234 1 47.78 96 ASN A N 1
ATOM 733 C CA . ASN A 1 96 ? -20.859 12.461 5.613 1 47.78 96 ASN A CA 1
ATOM 734 C C . ASN A 1 96 ? -21.812 13.391 4.859 1 47.78 96 ASN A C 1
ATOM 736 O O . ASN A 1 96 ? -21.516 14.578 4.695 1 47.78 96 ASN A O 1
ATOM 740 N N . LYS A 1 97 ? -22.938 12.867 4.41 1 43.59 97 LYS A N 1
ATOM 741 C CA . LYS A 1 97 ? -23.859 13.75 3.695 1 43.59 97 LYS A CA 1
ATOM 742 C C . LYS A 1 97 ? -24.5 14.758 4.641 1 43.59 97 LYS A C 1
ATOM 744 O O . LYS A 1 97 ? -24.953 15.82 4.211 1 43.59 97 LYS A O 1
ATOM 749 N N . ARG A 1 98 ? -24.656 14.391 5.867 1 41 98 ARG A N 1
ATOM 750 C CA . ARG A 1 98 ? -25.438 15.312 6.688 1 41 98 ARG A CA 1
ATOM 751 C C . ARG A 1 98 ? -24.703 16.641 6.859 1 41 98 ARG A C 1
ATOM 753 O O . ARG A 1 98 ? -25.344 17.703 6.902 1 41 98 ARG A O 1
ATOM 760 N N . ASN A 1 99 ? -23.469 16.531 7.215 1 38.47 99 ASN A N 1
ATOM 761 C CA . ASN A 1 99 ? -23.016 17.797 7.781 1 38.47 99 ASN A CA 1
ATOM 762 C C . ASN A 1 99 ? -22.688 18.812 6.695 1 38.47 99 ASN A C 1
ATOM 764 O O . ASN A 1 99 ? -22.078 19.844 6.969 1 38.47 99 ASN A O 1
ATOM 768 N N . ARG A 1 100 ? -22.703 18.422 5.453 1 41.56 100 ARG A N 1
ATOM 769 C CA . ARG A 1 100 ? -22.328 19.484 4.523 1 41.56 100 ARG A CA 1
ATOM 770 C C . ARG A 1 100 ? -23.484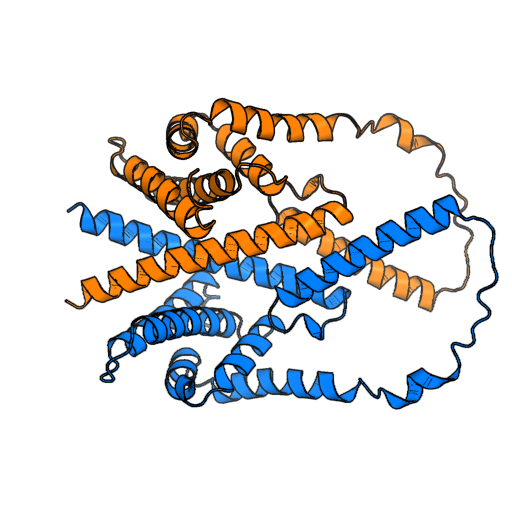 20.453 4.316 1 41.56 100 ARG A C 1
ATOM 772 O O . ARG A 1 100 ? -24.281 20.297 3.393 1 41.56 100 ARG A O 1
ATOM 779 N N . SER A 1 101 ? -24.094 20.812 5.387 1 36.91 101 SER A N 1
ATOM 780 C CA . SER A 1 101 ? -25.062 21.859 5.113 1 36.91 101 SER A CA 1
ATOM 781 C C . SER A 1 101 ? -24.406 23.062 4.445 1 36.91 101 SER A C 1
ATOM 783 O O . SER A 1 101 ? -23.5 23.688 5.02 1 36.91 101 SER A O 1
ATOM 785 N N . LYS A 1 102 ? -24.172 23.016 3.145 1 38.81 102 LYS A N 1
ATOM 786 C CA . LYS A 1 102 ? -23.688 24.109 2.303 1 38.81 102 LYS A CA 1
ATOM 787 C C . LYS A 1 102 ? -24.312 25.438 2.729 1 38.81 102 LYS A C 1
ATOM 789 O O . LYS A 1 102 ? -23.812 26.5 2.346 1 38.81 102 LYS A O 1
ATOM 794 N N . LYS A 1 103 ? -25.531 25.438 3.32 1 36.28 103 LYS A N 1
ATOM 795 C CA . LYS A 1 103 ? -26.266 26.703 3.387 1 36.28 103 LYS A CA 1
ATOM 796 C C . LYS A 1 103 ? -25.484 27.734 4.199 1 36.28 103 LYS A C 1
ATOM 798 O O . LYS A 1 103 ? -25.484 28.922 3.863 1 36.28 103 LYS A O 1
ATOM 803 N N . ILE A 1 104 ? -25 27.344 5.367 1 36.53 104 ILE A N 1
ATOM 804 C CA . ILE A 1 104 ? -24.75 28.453 6.277 1 36.53 104 ILE A CA 1
ATOM 805 C C . ILE A 1 104 ? -23.453 29.156 5.883 1 36.53 104 ILE A C 1
ATOM 807 O O . ILE A 1 104 ? -23.047 30.141 6.512 1 36.53 104 ILE A O 1
ATOM 811 N N . LEU A 1 105 ? -22.484 28.422 5.094 1 38.34 105 LEU A N 1
ATOM 812 C CA . LEU A 1 105 ? -21.188 29.062 5.004 1 38.34 105 LEU A CA 1
ATOM 813 C C . LEU A 1 105 ? -21.234 30.281 4.102 1 38.34 105 LEU A C 1
ATOM 815 O O . LEU A 1 105 ? -20.203 30.891 3.803 1 38.34 105 LEU A O 1
ATOM 819 N N . ARG A 1 106 ? -22.297 30.562 3.516 1 35.31 106 ARG A N 1
ATOM 820 C CA . ARG A 1 106 ? -22.281 31.688 2.58 1 35.31 106 ARG A CA 1
ATOM 821 C C . ARG A 1 106 ? -21.953 33 3.291 1 35.31 106 ARG A C 1
ATOM 823 O O . ARG A 1 106 ? -21.609 33.969 2.648 1 35.31 106 ARG A O 1
ATOM 830 N N . LYS A 1 107 ? -22.484 33.094 4.562 1 35.19 107 LYS A N 1
ATOM 831 C CA . LYS A 1 107 ? -22.609 34.5 4.922 1 35.19 107 LYS A CA 1
ATOM 832 C C . LYS A 1 107 ? -21.25 35.188 4.98 1 35.19 107 LYS A C 1
ATOM 834 O O . LYS A 1 107 ? -21.062 36.25 4.375 1 35.19 107 LYS A O 1
ATOM 839 N N . SER A 1 108 ? -20.656 35.25 6.344 1 34 108 SER A N 1
ATOM 840 C CA . SER A 1 108 ? -19.984 36.406 6.941 1 34 108 SER A CA 1
ATOM 841 C C . SER A 1 108 ? -18.547 36.531 6.445 1 34 108 SER A C 1
ATOM 843 O O . SER A 1 108 ? -17.75 37.312 6.984 1 34 108 SER A O 1
ATOM 845 N N . CYS A 1 109 ? -18.016 35.562 5.637 1 32.78 109 CYS A N 1
ATOM 846 C CA . CYS A 1 109 ? -16.578 35.719 5.508 1 32.78 109 CYS A CA 1
ATOM 847 C C . CYS A 1 109 ? -16.219 37.031 4.812 1 32.78 109 CYS A C 1
ATOM 849 O O . CYS A 1 109 ? -15.789 37.031 3.662 1 32.78 109 CYS A O 1
ATOM 851 N N . SER A 1 110 ? -17.094 38 4.934 1 34.62 110 SER A N 1
ATOM 852 C CA . SER A 1 110 ? -16.609 39.281 4.422 1 34.62 110 SER A CA 1
ATOM 853 C C . SER A 1 110 ? -15.297 39.688 5.074 1 34.62 110 SER A C 1
ATOM 855 O O . SER A 1 110 ? -15.258 40.594 5.895 1 34.62 110 SER A O 1
ATOM 857 N N . ILE A 1 111 ? -14.633 38.719 5.898 1 37.28 111 ILE A N 1
ATOM 858 C CA . ILE A 1 111 ? -13.469 39.281 6.59 1 37.28 111 ILE A CA 1
ATOM 859 C C . ILE A 1 111 ? -12.602 40.062 5.602 1 37.28 111 ILE A C 1
ATOM 861 O O . ILE A 1 111 ? -12.258 39.531 4.531 1 37.28 111 ILE A O 1
ATOM 865 N N . ARG A 1 112 ? -12.383 41.312 5.898 1 38.5 112 ARG A N 1
ATOM 866 C CA . ARG A 1 112 ? -11.516 42.375 5.367 1 38.5 112 ARG A CA 1
ATOM 867 C C . ARG A 1 112 ? -10.094 41.844 5.172 1 38.5 112 ARG A C 1
ATOM 869 O O . ARG A 1 112 ? -9.484 41.312 6.105 1 38.5 112 ARG A O 1
ATOM 876 N N . ARG A 1 113 ? -9.797 41.25 4.062 1 40.66 113 ARG A N 1
ATOM 877 C CA . ARG A 1 113 ? -8.43 41.062 3.6 1 40.66 113 ARG A CA 1
ATOM 878 C C . ARG A 1 113 ? -7.555 42.25 3.951 1 40.66 113 ARG A C 1
ATOM 880 O O . ARG A 1 113 ? -7.691 43.312 3.352 1 40.66 113 ARG A O 1
ATOM 887 N N . ALA A 1 114 ? -7.355 42.531 5.262 1 41.44 114 ALA A N 1
ATOM 888 C CA . ALA A 1 114 ? -6.309 43.531 5.504 1 41.44 114 ALA A CA 1
ATOM 889 C C . ALA A 1 114 ? -5.039 43.188 4.734 1 41.44 114 ALA A C 1
ATOM 891 O O . ALA A 1 114 ? -4.613 42.031 4.715 1 41.44 114 ALA A O 1
ATOM 892 N N . ARG A 1 115 ? -4.605 43.906 3.854 1 40.38 115 ARG A N 1
ATOM 893 C CA . ARG A 1 115 ? -3.393 43.969 3.043 1 40.38 115 ARG A CA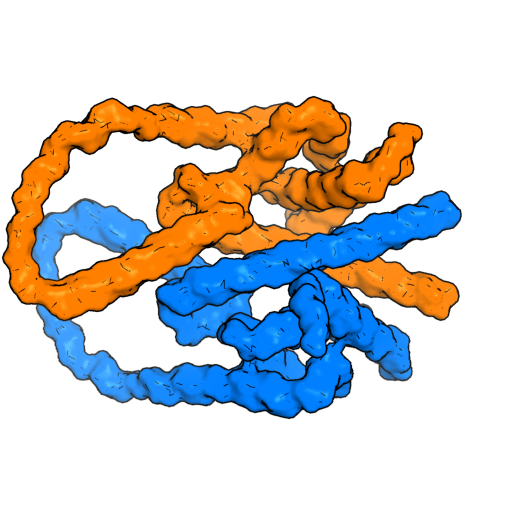 1
ATOM 894 C C . ARG A 1 115 ? -2.145 43.875 3.908 1 40.38 115 ARG A C 1
ATOM 896 O O . ARG A 1 115 ? -1.679 44.844 4.477 1 40.38 115 ARG A O 1
ATOM 903 N N . LYS A 1 116 ? -2.035 43 4.926 1 43.31 116 LYS A N 1
ATOM 904 C CA . LYS A 1 116 ? -0.743 43.062 5.602 1 43.31 116 LYS A CA 1
ATOM 905 C C . LYS A 1 116 ? 0.402 42.844 4.617 1 43.31 116 LYS A C 1
ATOM 907 O O . LYS A 1 116 ? 0.297 42.031 3.703 1 43.31 116 LYS A O 1
ATOM 912 N N . SER A 1 117 ? 1.302 43.719 4.434 1 43.78 117 SER A N 1
ATOM 913 C CA . SER A 1 117 ? 2.576 43.875 3.744 1 43.78 117 SER A CA 1
ATOM 914 C C . SER A 1 117 ? 3.473 42.656 3.91 1 43.78 117 SER A C 1
ATOM 916 O O . SER A 1 117 ? 4.625 42.656 3.471 1 43.78 117 SER A O 1
ATOM 918 N N . SER A 1 118 ? 3.42 41.875 5.008 1 52.5 118 SER A N 1
ATOM 919 C CA . SER A 1 118 ? 4.496 40.906 5.176 1 52.5 118 SER A CA 1
ATOM 920 C C . SER A 1 118 ? 4.4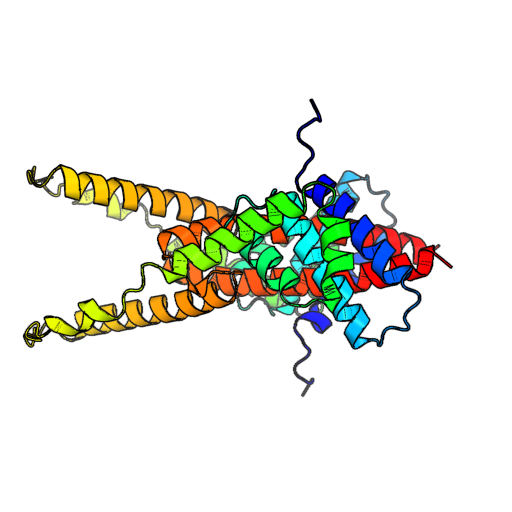69 39.844 4.074 1 52.5 118 SER A C 1
ATOM 922 O O . SER A 1 118 ? 3.699 38.875 4.148 1 52.5 118 SER A O 1
ATOM 924 N N . SER A 1 119 ? 4.715 40.156 2.807 1 55.78 119 SER A N 1
ATOM 925 C CA . SER A 1 119 ? 4.453 39.656 1.464 1 55.78 119 SER A CA 1
ATOM 926 C C . SER A 1 119 ? 5.105 38.281 1.254 1 55.78 119 SER A C 1
ATOM 928 O O . SER A 1 119 ? 4.453 37.344 0.783 1 55.78 119 SER A O 1
ATOM 930 N N . GLN A 1 120 ? 6.492 38.406 1.318 1 57.34 120 GLN A N 1
ATOM 931 C CA . GLN A 1 120 ? 7.203 37.25 0.761 1 57.34 120 GLN A CA 1
ATOM 932 C C . GLN A 1 120 ? 7.023 36 1.632 1 57.34 120 GLN A C 1
ATOM 934 O O . GLN A 1 120 ? 6.812 34.906 1.117 1 57.34 120 GLN A O 1
ATOM 939 N N . MET A 1 121 ? 7.227 36.219 2.994 1 54.72 121 MET A N 1
ATOM 940 C CA . MET A 1 121 ? 7.078 35.094 3.91 1 54.72 121 MET A CA 1
ATOM 941 C C . MET A 1 121 ? 5.652 34.562 3.885 1 54.72 121 MET A C 1
ATOM 943 O O . MET A 1 121 ? 5.441 33.344 3.926 1 54.72 121 MET A O 1
ATOM 947 N N . VAL A 1 122 ? 4.719 35.5 3.812 1 61.34 122 VAL A N 1
ATOM 948 C CA . VAL A 1 122 ? 3.314 35.125 3.762 1 61.34 122 VAL A CA 1
ATOM 949 C C . VAL A 1 122 ? 3.033 34.375 2.461 1 61.34 122 VAL A C 1
ATOM 951 O O . VAL A 1 122 ? 2.273 33.406 2.447 1 61.34 122 VAL A O 1
ATOM 954 N N . MET A 1 123 ? 3.771 34.875 1.404 1 61.75 123 MET A N 1
ATOM 955 C CA . MET A 1 123 ? 3.582 34.219 0.11 1 61.75 123 MET A CA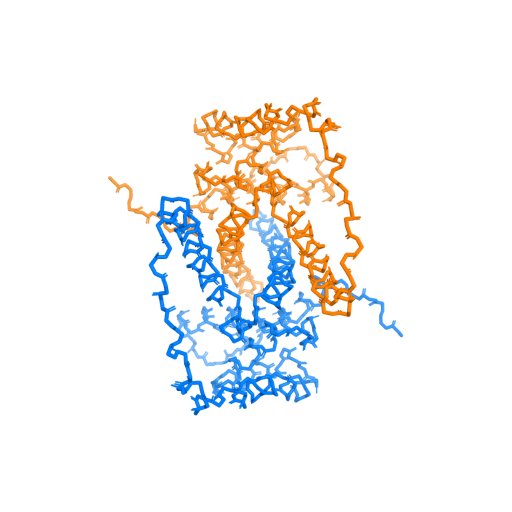 1
ATOM 956 C C . MET A 1 123 ? 4.176 32.812 0.112 1 61.75 123 MET A C 1
ATOM 958 O O . MET A 1 123 ? 3.58 31.875 -0.432 1 61.75 123 MET A O 1
ATOM 962 N N . ALA A 1 124 ? 5.449 32.719 0.683 1 61.47 124 ALA A N 1
ATOM 963 C CA . ALA A 1 124 ? 6.098 31.422 0.756 1 61.47 124 ALA A CA 1
ATOM 964 C C . ALA A 1 124 ? 5.285 30.453 1.612 1 61.47 124 ALA A C 1
ATOM 966 O O . ALA A 1 124 ? 5.129 29.281 1.259 1 61.47 124 ALA A O 1
ATOM 967 N N . SER A 1 125 ? 4.801 31.031 2.734 1 70.25 125 SER A N 1
ATOM 968 C CA . SER A 1 125 ? 3.957 30.219 3.6 1 70.25 125 SER A CA 1
ATOM 969 C C . SER A 1 125 ? 2.682 29.797 2.885 1 70.25 125 SER A C 1
ATOM 971 O O . SER A 1 125 ? 2.213 28.672 3.059 1 70.25 125 SER A O 1
ATOM 973 N N . SER A 1 126 ? 2.301 30.688 1.999 1 76.5 126 SER A N 1
ATOM 974 C CA . SER A 1 126 ? 1.076 30.406 1.259 1 76.5 126 SER A CA 1
ATOM 975 C C . SER A 1 126 ? 1.301 29.312 0.209 1 76.5 126 SER A C 1
ATOM 977 O O . SER A 1 126 ? 0.45 28.453 0.017 1 76.5 126 SER A O 1
ATOM 979 N N . ILE A 1 127 ? 2.459 29.344 -0.452 1 77.19 127 ILE A N 1
ATOM 980 C CA . ILE A 1 127 ? 2.777 28.328 -1.462 1 77.19 127 ILE A CA 1
ATOM 981 C C . ILE A 1 127 ? 2.916 26.969 -0.801 1 77.19 127 ILE A C 1
ATOM 983 O O . ILE A 1 127 ? 2.402 25.969 -1.313 1 77.19 127 ILE A O 1
ATOM 987 N N . ALA A 1 128 ? 3.652 27.016 0.306 1 75.12 128 ALA A N 1
ATOM 988 C CA . ALA A 1 128 ? 3.816 25.766 1.039 1 75.12 128 ALA A CA 1
ATOM 989 C C . ALA A 1 128 ? 2.463 25.188 1.446 1 75.12 128 ALA A C 1
ATOM 991 O O . ALA A 1 128 ? 2.234 23.969 1.324 1 75.12 128 ALA A O 1
ATOM 992 N N . LYS A 1 129 ? 1.671 26.109 1.866 1 78.06 129 LYS A N 1
ATOM 993 C CA . LYS A 1 129 ? 0.34 25.672 2.289 1 78.06 129 LYS A CA 1
ATOM 994 C C . LYS A 1 129 ? -0.465 25.141 1.109 1 78.06 129 LYS A C 1
ATOM 996 O O . LYS A 1 129 ? -1.188 24.141 1.244 1 78.06 129 LYS A O 1
ATOM 1001 N N . ARG A 1 130 ? -0.329 25.766 0.023 1 84.38 130 ARG A N 1
ATOM 1002 C CA . ARG A 1 130 ? -1.021 25.328 -1.186 1 84.38 130 ARG A CA 1
ATOM 1003 C C . ARG A 1 130 ? -0.5 23.984 -1.655 1 84.38 130 ARG A C 1
ATOM 1005 O O . ARG A 1 130 ? -1.276 23.125 -2.088 1 84.38 130 ARG A O 1
ATOM 1012 N N . LEU A 1 131 ? 0.742 23.781 -1.546 1 82.25 131 LEU A N 1
ATOM 1013 C CA . LEU A 1 131 ? 1.35 22.516 -1.955 1 82.25 131 LEU A CA 1
ATOM 1014 C C . LEU A 1 131 ? 0.894 21.375 -1.053 1 82.25 131 LEU A C 1
ATOM 1016 O O . LEU A 1 131 ? 0.572 20.297 -1.536 1 82.25 131 LEU A O 1
ATOM 1020 N N . VAL A 1 132 ? 0.815 21.656 0.161 1 82.12 132 VAL A N 1
ATOM 1021 C CA . VAL A 1 132 ? 0.36 20.656 1.122 1 82.12 132 VAL A CA 1
ATOM 1022 C C . VAL A 1 132 ? -1.095 20.297 0.838 1 82.12 132 VAL A C 1
ATOM 1024 O O . VAL A 1 132 ? -1.468 19.109 0.892 1 82.12 132 VAL A O 1
ATOM 1027 N N . LYS A 1 133 ? -1.813 21.312 0.547 1 86.62 133 LYS A N 1
ATOM 1028 C CA . LYS A 1 133 ? -3.227 21.094 0.25 1 86.62 133 LYS A CA 1
ATOM 1029 C C . LYS A 1 133 ? -3.398 20.219 -0.986 1 86.62 133 LYS A C 1
ATOM 1031 O O . LYS A 1 133 ? -4.215 19.297 -0.991 1 86.62 133 LYS A O 1
ATOM 1036 N N . LYS A 1 134 ? -2.662 20.5 -1.998 1 89.69 134 LYS A N 1
ATOM 1037 C CA . LYS A 1 134 ? -2.725 19.703 -3.223 1 89.69 134 LYS A CA 1
ATOM 1038 C C . LYS A 1 134 ? -2.346 18.25 -2.957 1 89.69 134 LYS A C 1
ATOM 1040 O O . LYS A 1 134 ? -3.027 17.328 -3.42 1 89.69 134 LYS A O 1
ATOM 1045 N N . ARG A 1 135 ? -1.329 18.109 -2.248 1 88.12 135 ARG A N 1
ATOM 1046 C CA . ARG A 1 135 ? -0.867 16.766 -1.938 1 88.12 135 ARG A CA 1
ATOM 1047 C C . ARG A 1 135 ? -1.882 16.031 -1.076 1 88.12 135 ARG A C 1
ATOM 1049 O O . ARG A 1 135 ? -2.082 14.82 -1.243 1 88.12 135 ARG A O 1
ATOM 1056 N N . THR A 1 136 ? -2.455 16.703 -0.232 1 89.69 136 THR A N 1
ATOM 1057 C CA . THR A 1 136 ? -3.496 16.109 0.608 1 89.69 136 THR A CA 1
ATOM 1058 C C . THR A 1 136 ? -4.688 15.672 -0.235 1 89.69 136 THR A C 1
ATOM 1060 O O . THR A 1 136 ? -5.285 14.625 0.026 1 89.69 136 THR A O 1
ATOM 1063 N N . GLN A 1 137 ? -4.969 16.469 -1.207 1 92.94 137 GLN A N 1
ATOM 1064 C CA . GLN A 1 137 ? -6.07 16.109 -2.098 1 92.94 137 GLN A CA 1
ATOM 1065 C C . GLN A 1 137 ? -5.762 14.844 -2.879 1 92.94 137 GLN A C 1
ATOM 1067 O O . GLN A 1 137 ? -6.637 14 -3.078 1 92.94 137 GLN A O 1
ATOM 1072 N N . VAL A 1 138 ? -4.574 14.734 -3.305 1 93.88 138 VAL A N 1
ATOM 1073 C CA . VAL A 1 138 ? -4.18 13.516 -4.012 1 93.88 138 VAL A CA 1
ATOM 1074 C C . VAL A 1 138 ? -4.25 12.32 -3.066 1 93.88 138 VAL A C 1
ATOM 1076 O O . VAL A 1 138 ? -4.719 11.25 -3.447 1 93.88 138 VAL A O 1
ATOM 1079 N N . LEU A 1 139 ? -3.781 12.516 -1.833 1 93.75 139 LEU A N 1
ATOM 1080 C CA . LEU A 1 139 ? -3.85 11.453 -0.84 1 93.75 139 LEU A CA 1
ATOM 1081 C C . LEU A 1 139 ? -5.297 11.023 -0.599 1 93.75 139 LEU A C 1
ATOM 1083 O O . LEU A 1 139 ? -5.586 9.836 -0.476 1 93.75 139 LEU A O 1
ATOM 1087 N N . LYS A 1 140 ? -6.184 11.992 -0.569 1 93.5 140 LYS A N 1
ATOM 1088 C CA . LYS A 1 140 ? -7.609 11.711 -0.396 1 93.5 140 LYS A CA 1
ATOM 1089 C C . LYS A 1 140 ? -8.148 10.859 -1.539 1 93.5 140 LYS A C 1
ATOM 1091 O O . LYS A 1 140 ? -9.031 10.023 -1.334 1 93.5 140 LYS A O 1
ATOM 1096 N N . SER A 1 141 ? -7.625 11.047 -2.676 1 94.75 141 SER A N 1
ATOM 1097 C CA . SER A 1 141 ? -8.078 10.289 -3.838 1 94.75 141 SER A CA 1
ATOM 1098 C C . SER A 1 141 ? -7.512 8.875 -3.828 1 94.75 141 SER A C 1
ATOM 1100 O O . SER A 1 141 ? -8.07 7.973 -4.457 1 94.75 141 SER A O 1
ATOM 1102 N N . LEU A 1 142 ? -6.402 8.672 -3.135 1 94.31 142 LEU A N 1
ATOM 1103 C CA . LEU A 1 142 ? -5.73 7.375 -3.125 1 94.31 142 LEU A CA 1
ATOM 1104 C C . LEU A 1 142 ? -6.324 6.461 -2.057 1 94.31 142 LEU A C 1
ATOM 1106 O O . LEU A 1 142 ? -6.371 5.242 -2.232 1 94.31 142 LEU A O 1
ATOM 1110 N N . VAL A 1 143 ? -6.727 7.027 -0.94 1 95.94 143 VAL A N 1
ATOM 1111 C CA . VAL A 1 143 ? -7.309 6.266 0.16 1 95.94 143 VAL A CA 1
ATOM 1112 C C . VAL A 1 143 ? -8.812 6.121 -0.053 1 95.94 143 VAL A C 1
ATOM 1114 O O . VAL A 1 143 ? -9.531 7.117 -0.132 1 95.94 143 VAL A O 1
ATOM 1117 N N . PRO A 1 144 ? -9.328 4.902 -0.157 1 94.44 144 PRO A N 1
ATOM 1118 C CA . PRO A 1 144 ? -10.773 4.742 -0.338 1 94.44 144 PRO A CA 1
ATOM 1119 C C . PRO A 1 144 ? -11.586 5.496 0.711 1 94.44 144 PRO A C 1
ATOM 1121 O O . PRO A 1 144 ? -11.344 5.344 1.911 1 94.44 144 PRO A O 1
ATOM 1124 N N . GLY A 1 145 ? -12.539 6.359 0.223 1 93.19 145 GLY A N 1
ATOM 1125 C CA . GLY A 1 145 ? -13.375 7.145 1.122 1 93.19 145 GLY A CA 1
ATOM 1126 C C . GLY A 1 145 ? -12.688 8.398 1.63 1 93.19 145 GLY A C 1
ATOM 1127 O O . GLY A 1 145 ? -13.234 9.117 2.467 1 93.19 145 GLY A O 1
ATOM 1128 N N . GLY A 1 146 ? -11.438 8.648 1.173 1 94 146 GLY A N 1
ATOM 1129 C CA . GLY A 1 146 ? -10.617 9.727 1.704 1 94 146 GLY A CA 1
ATOM 1130 C C . GLY A 1 146 ? -11.188 11.102 1.416 1 94 146 GLY A C 1
ATOM 1131 O O . GLY A 1 146 ? -10.914 12.055 2.146 1 94 146 GLY A O 1
ATOM 1132 N N . GLY A 1 147 ? -11.984 11.25 0.355 1 92.25 147 GLY A N 1
ATOM 1133 C CA . GLY A 1 147 ? -12.516 12.539 -0.062 1 92.25 147 GLY A CA 1
ATOM 1134 C C . GLY A 1 147 ? -13.359 13.211 1.006 1 92.25 147 GLY A C 1
ATOM 1135 O O . GLY A 1 147 ? -13.398 14.438 1.086 1 92.25 147 GLY A O 1
ATOM 1136 N N . SER A 1 148 ? -13.93 12.477 1.87 1 90.5 148 SER A N 1
ATOM 1137 C CA . SER A 1 148 ? -14.836 13.016 2.885 1 90.5 148 SER A CA 1
ATOM 1138 C C . SER A 1 148 ? -14.148 13.094 4.246 1 90.5 148 SER A C 1
ATOM 1140 O O . SER A 1 148 ? -14.773 13.469 5.238 1 90.5 148 SER A O 1
ATOM 1142 N N . MET A 1 149 ? -12.836 12.781 4.312 1 89.69 149 MET A N 1
ATOM 1143 C CA . MET A 1 149 ? -12.141 12.688 5.594 1 89.69 149 MET A CA 1
ATOM 1144 C C . MET A 1 149 ? -11.477 14.008 5.949 1 89.69 149 MET A C 1
ATOM 1146 O O . MET A 1 149 ? -10.992 14.719 5.07 1 89.69 149 MET A O 1
ATOM 1150 N N . SER A 1 150 ? -11.555 14.336 7.262 1 88.44 150 SER A N 1
ATOM 1151 C CA . SER A 1 150 ? -10.703 15.414 7.75 1 88.44 150 SER A CA 1
ATOM 1152 C C . SER A 1 150 ? -9.227 15.055 7.629 1 88.44 150 SER A C 1
ATOM 1154 O O . SER A 1 150 ? -8.883 13.883 7.453 1 88.44 150 SER A O 1
ATOM 1156 N N . GLU A 1 151 ? -8.438 16.016 7.676 1 82.69 151 GLU A N 1
ATOM 1157 C CA . GLU A 1 151 ? -7 15.773 7.57 1 82.69 151 GLU A CA 1
ATOM 1158 C C . GLU A 1 151 ? -6.52 14.805 8.648 1 82.69 151 GLU A C 1
ATOM 1160 O O . GLU A 1 151 ? -5.684 13.938 8.383 1 82.69 151 GLU A O 1
ATOM 1165 N N . PHE A 1 152 ? -7.094 15.031 9.859 1 82.19 152 PHE A N 1
ATOM 1166 C CA . PHE A 1 152 ? -6.707 14.18 10.984 1 82.19 152 PHE A CA 1
ATOM 1167 C C . PHE A 1 152 ? -7.129 12.742 10.742 1 82.19 152 PHE A C 1
ATOM 1169 O O . PHE A 1 152 ? -6.328 11.82 10.906 1 82.19 152 PHE A O 1
ATOM 1176 N N . SER A 1 153 ? -8.242 12.523 10.344 1 89.19 153 SER A N 1
ATOM 1177 C CA . SER A 1 153 ? -8.734 11.18 10.07 1 89.19 153 SER A CA 1
ATOM 1178 C C . SER A 1 153 ? -8.023 10.555 8.875 1 89.19 153 SER A C 1
ATOM 1180 O O . SER A 1 153 ? -7.793 9.344 8.844 1 89.19 153 SER A O 1
ATOM 1182 N N . LEU A 1 154 ? -7.633 11.406 7.934 1 91.88 154 LEU A N 1
ATOM 1183 C CA . LEU A 1 154 ? -6.988 10.93 6.715 1 91.88 154 LEU A CA 1
ATOM 1184 C C . LEU A 1 154 ? -5.652 10.266 7.027 1 91.88 154 LEU A C 1
ATOM 1186 O O . LEU A 1 154 ? -5.336 9.203 6.484 1 91.88 154 LEU A O 1
ATOM 1190 N N . ILE A 1 155 ? -4.891 10.875 7.918 1 89.19 155 ILE A N 1
ATOM 1191 C CA . ILE A 1 155 ? -3.586 10.32 8.266 1 89.19 155 ILE A CA 1
ATOM 1192 C C . ILE A 1 155 ? -3.764 8.969 8.953 1 89.19 155 ILE A C 1
ATOM 1194 O O . ILE A 1 155 ? -3.068 8 8.633 1 89.19 155 ILE A O 1
ATOM 1198 N N . GLU A 1 156 ? -4.707 8.922 9.844 1 90.69 156 GLU A N 1
ATOM 1199 C CA . GLU A 1 156 ? -4.984 7.68 10.562 1 90.69 156 GLU A CA 1
ATOM 1200 C C . GLU A 1 156 ? -5.438 6.578 9.609 1 90.69 156 GLU A C 1
ATOM 1202 O O . GLU A 1 156 ? -4.961 5.441 9.695 1 90.69 156 GLU A O 1
ATOM 1207 N N . GLU A 1 157 ? -6.312 6.887 8.75 1 94 157 GLU A N 1
ATOM 1208 C CA . GLU A 1 157 ? -6.812 5.93 7.77 1 94 157 GLU A CA 1
ATOM 1209 C C . GLU A 1 157 ? -5.711 5.508 6.797 1 94 157 GLU A C 1
ATOM 1211 O O . GLU A 1 157 ? -5.66 4.352 6.371 1 94 157 GLU A O 1
ATOM 1216 N N . THR A 1 158 ? -4.902 6.48 6.441 1 94.81 158 THR A N 1
ATOM 1217 C CA . THR A 1 158 ? -3.795 6.199 5.535 1 94.81 158 THR A CA 1
ATOM 1218 C C . THR A 1 158 ? -2.85 5.168 6.145 1 94.81 158 THR A C 1
ATOM 1220 O O . THR A 1 158 ? -2.389 4.258 5.449 1 94.81 158 THR A O 1
ATOM 1223 N N . LEU A 1 159 ? -2.57 5.289 7.426 1 94.56 159 LEU A N 1
ATOM 1224 C CA . LEU A 1 159 ? -1.702 4.34 8.109 1 94.56 159 LEU A CA 1
ATOM 1225 C C . LEU A 1 159 ? -2.266 2.926 8.023 1 94.56 159 LEU A C 1
ATOM 1227 O O . LEU A 1 159 ? -1.548 1.99 7.664 1 94.56 159 LEU A O 1
ATOM 1231 N N . ASP A 1 160 ? -3.439 2.844 8.359 1 95.19 160 ASP A N 1
ATOM 1232 C CA . ASP A 1 160 ? -4.086 1.534 8.344 1 95.19 160 ASP A CA 1
ATOM 1233 C C . ASP A 1 160 ? -4.152 0.972 6.93 1 95.19 160 ASP A C 1
ATOM 1235 O O . ASP A 1 160 ? -4 -0.234 6.727 1 95.19 160 ASP A O 1
ATOM 1239 N N . TYR A 1 161 ? -4.426 1.802 5.965 1 96.81 161 TYR A N 1
ATOM 1240 C CA . TYR A 1 161 ? -4.5 1.396 4.566 1 96.81 161 TYR A CA 1
ATOM 1241 C C . TYR A 1 161 ? -3.152 0.884 4.074 1 96.81 161 TYR A C 1
ATOM 1243 O O . TYR A 1 161 ? -3.084 -0.127 3.373 1 96.81 161 TYR A O 1
ATOM 1251 N N . ILE A 1 162 ? -2.121 1.581 4.434 1 96.38 162 ILE A N 1
ATOM 1252 C CA . ILE A 1 162 ? -0.775 1.152 4.066 1 96.38 162 ILE A CA 1
ATOM 1253 C C . ILE A 1 162 ? -0.493 -0.226 4.66 1 96.38 162 ILE A C 1
ATOM 1255 O O . ILE A 1 162 ? 0.009 -1.115 3.971 1 96.38 162 ILE A O 1
ATOM 1259 N N . LEU A 1 163 ? -0.831 -0.417 5.918 1 95.5 163 LEU A N 1
ATOM 1260 C CA . LEU A 1 163 ? -0.626 -1.706 6.57 1 95.5 163 LEU A CA 1
ATOM 1261 C C . LEU A 1 163 ? -1.398 -2.807 5.852 1 95.5 163 LEU A C 1
ATOM 1263 O O . LEU A 1 163 ? -0.904 -3.928 5.707 1 95.5 163 LEU A O 1
ATOM 1267 N N . SER A 1 164 ? -2.549 -2.49 5.438 1 96.69 164 SER A N 1
ATOM 1268 C CA . SER A 1 164 ? -3.383 -3.451 4.719 1 96.69 164 SER A CA 1
ATOM 1269 C C . SER A 1 164 ? -2.785 -3.797 3.361 1 96.69 164 SER A C 1
ATOM 1271 O O . SER A 1 164 ? -2.822 -4.953 2.936 1 96.69 164 SER A O 1
ATOM 1273 N N . LEU A 1 165 ? -2.295 -2.775 2.664 1 97 165 LEU A N 1
ATOM 1274 C CA . LEU A 1 165 ? -1.646 -3.02 1.381 1 97 165 LEU A CA 1
ATOM 1275 C C . LEU A 1 165 ? -0.401 -3.881 1.555 1 97 165 LEU A C 1
ATOM 1277 O O . LEU A 1 165 ? -0.173 -4.812 0.781 1 97 165 LEU A O 1
ATOM 1281 N N . ARG A 1 166 ? 0.367 -3.592 2.592 1 95.62 166 ARG A N 1
ATOM 1282 C CA . ARG A 1 166 ? 1.561 -4.383 2.873 1 95.62 166 ARG A CA 1
ATOM 1283 C C . ARG A 1 166 ? 1.196 -5.832 3.174 1 95.62 166 ARG A C 1
ATOM 1285 O O . ARG A 1 166 ? 1.894 -6.754 2.746 1 95.62 166 ARG A O 1
ATOM 1292 N N . ALA A 1 167 ? 0.196 -5.984 3.924 1 95.81 167 ALA A N 1
ATOM 1293 C CA . ALA A 1 167 ? -0.26 -7.336 4.227 1 95.81 167 ALA A CA 1
ATOM 1294 C C . ALA A 1 167 ? -0.658 -8.078 2.955 1 95.81 167 ALA A C 1
ATOM 1296 O O . ALA A 1 167 ? -0.372 -9.273 2.809 1 95.81 167 ALA A O 1
ATOM 1297 N N . GLN A 1 168 ? -1.351 -7.395 2.098 1 96 168 GLN A N 1
ATOM 1298 C CA . GLN A 1 168 ? -1.736 -7.996 0.825 1 96 168 GLN A CA 1
ATOM 1299 C C . GLN A 1 168 ? -0.509 -8.391 0.011 1 96 168 GLN A C 1
ATOM 1301 O O . GLN A 1 168 ? -0.436 -9.516 -0.502 1 96 168 GLN A O 1
ATOM 1306 N N . VAL A 1 169 ? 0.41 -7.547 -0.094 1 95.94 169 VAL A N 1
ATOM 1307 C CA . VAL A 1 169 ? 1.636 -7.816 -0.837 1 95.94 169 VAL A CA 1
ATOM 1308 C C . VAL A 1 169 ? 2.338 -9.039 -0.247 1 95.94 169 VAL A C 1
ATOM 1310 O O . VAL A 1 169 ? 2.766 -9.93 -0.982 1 95.94 169 VAL A O 1
ATOM 1313 N N . ASP A 1 170 ? 2.4 -9.094 1.061 1 93.81 170 ASP A N 1
ATOM 1314 C CA . ASP A 1 170 ? 3.07 -10.203 1.735 1 93.81 170 ASP A CA 1
ATOM 1315 C C . ASP A 1 170 ? 2.4 -11.531 1.405 1 93.81 170 ASP A C 1
ATOM 1317 O O . ASP A 1 170 ? 3.076 -12.508 1.074 1 93.81 170 ASP A O 1
ATOM 1321 N N . VAL A 1 171 ? 1.176 -11.547 1.488 1 93.62 171 VAL A N 1
ATOM 1322 C CA . VAL A 1 171 ? 0.42 -12.773 1.235 1 93.62 171 VAL A CA 1
ATOM 1323 C C . VAL A 1 171 ? 0.565 -13.172 -0.23 1 93.62 171 VAL A C 1
ATOM 1325 O O . VAL A 1 171 ? 0.844 -14.336 -0.535 1 93.62 171 VAL A O 1
ATOM 1328 N N . MET A 1 172 ? 0.42 -12.242 -1.099 1 92.69 172 MET A N 1
ATOM 1329 C CA . MET A 1 172 ? 0.423 -12.531 -2.531 1 92.69 172 MET A CA 1
ATOM 1330 C C . MET A 1 172 ? 1.822 -12.898 -3.01 1 92.69 172 MET A C 1
ATOM 1332 O O . MET A 1 172 ? 1.977 -13.727 -3.912 1 92.69 172 MET A O 1
ATOM 1336 N N . ARG A 1 173 ? 2.746 -12.297 -2.41 1 89.38 173 ARG A N 1
ATOM 1337 C CA . ARG A 1 173 ? 4.129 -12.656 -2.697 1 89.38 173 ARG A CA 1
ATOM 1338 C C . ARG A 1 173 ? 4.391 -14.117 -2.367 1 89.38 173 ARG A C 1
ATOM 1340 O O . ARG A 1 173 ? 5.09 -14.812 -3.111 1 89.38 173 ARG A O 1
ATOM 1347 N N . HIS A 1 174 ? 3.896 -14.508 -1.277 1 86.12 174 HIS A N 1
ATOM 1348 C CA . HIS A 1 174 ? 4.07 -15.898 -0.858 1 86.12 174 HIS A CA 1
ATOM 1349 C C . HIS A 1 174 ? 3.385 -16.859 -1.824 1 86.12 174 HIS A C 1
ATOM 1351 O O . HIS A 1 174 ? 3.902 -17.938 -2.102 1 86.12 174 HIS A O 1
ATOM 1357 N N . LEU A 1 175 ? 2.326 -16.453 -2.299 1 83.38 175 LEU A N 1
ATOM 1358 C CA . LEU A 1 175 ? 1.608 -17.281 -3.264 1 83.38 175 LEU A CA 1
ATOM 1359 C C . LEU A 1 175 ? 2.365 -17.359 -4.586 1 83.38 175 LEU A C 1
ATOM 1361 O O . LEU A 1 175 ? 2.43 -18.422 -5.211 1 83.38 175 LEU A O 1
ATOM 1365 N N . ALA A 1 176 ? 2.848 -16.234 -4.98 1 81.12 176 ALA A N 1
ATOM 1366 C CA . ALA A 1 176 ? 3.611 -16.188 -6.227 1 81.12 176 ALA A CA 1
ATOM 1367 C C . ALA A 1 176 ? 4.859 -17.047 -6.137 1 81.12 176 ALA A C 1
ATOM 1369 O O . ALA A 1 176 ? 5.227 -17.719 -7.105 1 81.12 176 ALA A O 1
ATOM 1370 N N . ASN A 1 177 ? 5.473 -17 -5.055 1 78.62 177 ASN A N 1
ATOM 1371 C CA . ASN A 1 177 ? 6.645 -17.844 -4.84 1 78.62 177 ASN A CA 1
ATOM 1372 C C . ASN A 1 177 ? 6.301 -19.328 -4.926 1 78.62 177 ASN A C 1
ATOM 1374 O O . ASN A 1 177 ? 7.055 -20.109 -5.5 1 78.62 177 ASN A O 1
ATOM 1378 N N . ALA A 1 178 ? 5.242 -19.641 -4.34 1 74.38 178 ALA A N 1
ATOM 1379 C CA . ALA A 1 178 ? 4.801 -21.031 -4.367 1 74.38 178 ALA A CA 1
ATOM 1380 C C . ALA A 1 178 ? 4.523 -21.5 -5.797 1 74.38 178 ALA A C 1
ATOM 1382 O O . ALA A 1 178 ? 4.836 -22.641 -6.16 1 74.38 178 ALA A O 1
ATOM 1383 N N . THR A 1 179 ? 4.062 -20.672 -6.617 1 72 179 THR A N 1
ATOM 1384 C CA . THR A 1 179 ? 3.746 -21.016 -8 1 72 179 THR A CA 1
ATOM 1385 C C . THR A 1 179 ? 5.02 -21.141 -8.828 1 72 179 THR A C 1
ATOM 1387 O O . THR A 1 179 ? 5.125 -22.016 -9.688 1 72 179 THR A O 1
ATOM 1390 N N . GLU A 1 180 ? 5.883 -20.203 -8.703 1 67.56 180 GLU A N 1
ATOM 1391 C CA . GLU A 1 180 ? 7.145 -20.281 -9.43 1 67.56 180 GLU A CA 1
ATOM 1392 C C . GLU A 1 180 ? 7.891 -21.578 -9.117 1 67.56 180 GLU A C 1
ATOM 1394 O O . GLU A 1 180 ? 8.492 -22.188 -10 1 67.56 180 GLU A O 1
ATOM 1399 N N . LEU A 1 181 ? 7.754 -21.891 -7.914 1 60.34 181 LEU A N 1
ATOM 1400 C CA . LEU A 1 181 ? 8.375 -23.156 -7.516 1 60.34 181 LEU A CA 1
ATOM 1401 C C . LEU A 1 181 ? 7.684 -24.328 -8.188 1 60.34 181 LEU A C 1
ATOM 1403 O O . LEU A 1 181 ? 8.336 -25.312 -8.555 1 60.34 181 LEU A O 1
ATOM 1407 N N . LEU A 1 182 ? 6.414 -24.125 -8.422 1 58.78 182 LEU A N 1
ATOM 1408 C CA . LEU A 1 182 ? 5.652 -25.188 -9.047 1 58.78 182 LEU A CA 1
ATOM 1409 C C . LEU A 1 182 ? 5.93 -25.25 -10.547 1 58.78 182 LEU A C 1
ATOM 1411 O O . LEU A 1 182 ? 5.902 -26.328 -11.148 1 58.78 182 LEU A O 1
ATOM 1415 N N . ASN A 1 183 ? 6.105 -24.188 -11.117 1 60 183 ASN A N 1
ATOM 1416 C CA . ASN A 1 183 ? 6.316 -24.156 -12.562 1 60 183 ASN A CA 1
ATOM 1417 C C . ASN A 1 183 ? 7.723 -24.625 -12.93 1 60 183 ASN A C 1
ATOM 1419 O O . ASN A 1 183 ? 7.961 -25.062 -14.062 1 60 183 ASN A O 1
ATOM 1423 N N . ARG A 1 184 ? 8.625 -24.625 -12.18 1 53.84 184 ARG A N 1
ATOM 1424 C CA . ARG A 1 184 ? 9.977 -25.094 -12.469 1 53.84 184 ARG A CA 1
ATOM 1425 C C . ARG A 1 184 ? 10.078 -26.609 -12.25 1 53.84 184 ARG A C 1
ATOM 1427 O O . ARG A 1 184 ? 10.992 -27.25 -12.773 1 53.84 184 ARG A O 1
ATOM 1434 N N . LYS A 1 185 ? 9.148 -27.266 -11.586 1 48.22 185 LYS A N 1
ATOM 1435 C CA . LYS A 1 185 ? 9.156 -28.734 -11.578 1 48.22 185 LYS A CA 1
ATOM 1436 C C . LYS A 1 185 ? 8.406 -29.297 -12.773 1 48.22 185 LYS A C 1
ATOM 1438 O O . LYS A 1 185 ? 7.414 -28.719 -13.219 1 48.22 185 LYS A O 1
ATOM 1443 N N . MET B 1 1 ? 13.055 4.469 -28.312 1 27.17 1 MET B N 1
ATOM 1444 C CA . MET B 1 1 ? 12.391 5.09 -27.172 1 27.17 1 MET B CA 1
ATOM 1445 C C . MET B 1 1 ? 11.477 4.094 -26.469 1 27.17 1 MET B C 1
ATOM 1447 O O . MET B 1 1 ? 10.555 3.557 -27.078 1 27.17 1 MET B O 1
ATOM 1451 N N . ARG B 1 2 ? 11.969 3.432 -25.562 1 39.69 2 ARG B N 1
ATOM 1452 C CA . ARG B 1 2 ? 11.164 2.375 -24.953 1 39.69 2 ARG B CA 1
ATOM 1453 C C . ARG B 1 2 ? 9.812 2.912 -24.484 1 39.69 2 ARG B C 1
ATOM 1455 O O . ARG B 1 2 ? 9.742 3.984 -23.875 1 39.69 2 ARG B O 1
ATOM 1462 N N . PRO B 1 3 ? 8.812 2.57 -25.031 1 46.03 3 PRO B N 1
ATOM 1463 C CA . PRO B 1 3 ? 7.492 3.025 -24.594 1 46.03 3 PRO B CA 1
ATOM 1464 C C . PRO B 1 3 ? 7.359 3.078 -23.078 1 46.03 3 PRO B C 1
ATOM 1466 O O . PRO B 1 3 ? 8 2.295 -22.375 1 46.03 3 PRO B O 1
ATOM 1469 N N . PRO B 1 4 ? 7.035 4.211 -22.594 1 50.38 4 PRO B N 1
ATOM 1470 C CA . PRO B 1 4 ? 6.926 4.312 -21.141 1 50.38 4 PRO B CA 1
ATOM 1471 C C . PRO B 1 4 ? 6.293 3.074 -20.516 1 50.38 4 PRO B C 1
ATOM 1473 O O . PRO B 1 4 ? 5.16 2.721 -20.844 1 50.38 4 PRO B O 1
ATOM 1476 N N . THR B 1 5 ? 7.07 2.131 -20.266 1 64.38 5 THR B N 1
ATOM 1477 C CA . THR B 1 5 ? 6.598 0.908 -19.625 1 64.38 5 THR B CA 1
ATOM 1478 C C . THR B 1 5 ? 5.902 1.221 -18.297 1 64.38 5 THR B C 1
ATOM 1480 O O . THR B 1 5 ? 6.289 2.156 -17.594 1 64.38 5 THR B O 1
ATOM 1483 N N . SER B 1 6 ? 4.719 0.698 -18.203 1 89 6 SER B N 1
ATOM 1484 C CA . SER B 1 6 ? 3.924 0.886 -17 1 89 6 SER B CA 1
ATOM 1485 C C . SER B 1 6 ? 4.672 0.397 -15.758 1 89 6 SER B C 1
ATOM 1487 O O . SER B 1 6 ? 5.539 -0.471 -15.859 1 89 6 SER B O 1
ATOM 1489 N N . LEU B 1 7 ? 4.754 1.206 -14.789 1 93.25 7 LEU B N 1
ATOM 1490 C CA . LEU B 1 7 ? 5.312 0.849 -13.484 1 93.25 7 LEU B CA 1
ATOM 1491 C C . LEU B 1 7 ? 5.074 -0.625 -13.18 1 93.25 7 LEU B C 1
ATOM 1493 O O . LEU B 1 7 ? 5.984 -1.325 -12.727 1 93.25 7 LEU B O 1
ATOM 1497 N N . LYS B 1 8 ? 3.965 -1.143 -13.562 1 94.44 8 LYS B N 1
ATOM 1498 C CA . LYS B 1 8 ? 3.592 -2.525 -13.281 1 94.44 8 LYS B CA 1
ATOM 1499 C C . LYS B 1 8 ? 4.418 -3.498 -14.125 1 94.44 8 LYS B C 1
ATOM 1501 O O . LYS B 1 8 ? 4.879 -4.523 -13.617 1 94.44 8 LYS B O 1
ATOM 1506 N N . LYS B 1 9 ? 4.566 -3.145 -15.367 1 93.94 9 LYS B N 1
ATOM 1507 C CA . LYS B 1 9 ? 5.328 -4.012 -16.25 1 93.94 9 LYS B CA 1
ATOM 1508 C C . LYS B 1 9 ? 6.801 -4.059 -15.852 1 93.94 9 LYS B C 1
ATOM 1510 O O . LYS B 1 9 ? 7.414 -5.129 -15.844 1 93.94 9 LYS B O 1
ATOM 1515 N N . GLU B 1 10 ? 7.328 -2.92 -15.586 1 94.44 10 GLU B N 1
ATOM 1516 C CA . GLU B 1 10 ? 8.719 -2.85 -15.148 1 94.44 10 GLU B CA 1
ATOM 1517 C C . GLU B 1 10 ? 8.922 -3.592 -13.828 1 94.44 10 GLU B C 1
ATOM 1519 O O . GLU B 1 10 ? 9.914 -4.301 -13.664 1 94.44 10 GLU B O 1
ATOM 1524 N N . PHE B 1 11 ? 8.031 -3.404 -12.922 1 96.12 11 PHE B N 1
ATOM 1525 C CA . PHE B 1 11 ? 8.086 -4.117 -11.648 1 96.12 11 PHE B CA 1
ATOM 1526 C C . PHE B 1 11 ? 8.055 -5.625 -11.875 1 96.12 11 PHE B C 1
ATOM 1528 O O . PHE B 1 11 ? 8.859 -6.359 -11.305 1 96.12 11 PHE B O 1
ATOM 1535 N N . LEU B 1 12 ? 7.129 -6.059 -12.672 1 94.31 12 LEU B N 1
ATOM 1536 C CA . LEU B 1 12 ? 6.977 -7.492 -12.914 1 94.31 12 LEU B CA 1
ATOM 1537 C C . LEU B 1 12 ? 8.25 -8.086 -13.508 1 94.31 12 LEU B C 1
ATOM 1539 O O . LEU B 1 12 ? 8.719 -9.133 -13.055 1 94.31 12 LEU B O 1
ATOM 1543 N N . LYS B 1 13 ? 8.75 -7.426 -14.461 1 93.25 13 LYS B N 1
ATOM 1544 C CA . LYS B 1 13 ? 9.961 -7.898 -15.125 1 93.25 13 LYS B CA 1
ATOM 1545 C C . LYS B 1 13 ? 11.109 -8.047 -14.141 1 93.25 13 LYS B C 1
ATOM 1547 O O . LYS B 1 13 ? 11.773 -9.086 -14.102 1 93.25 13 LYS B O 1
ATOM 1552 N N . LYS B 1 14 ? 11.352 -7.102 -13.352 1 94.31 14 LYS B N 1
ATOM 1553 C CA . LYS B 1 14 ? 12.461 -7.098 -12.398 1 94.31 14 LYS B CA 1
ATOM 1554 C C . LYS B 1 14 ? 12.219 -8.086 -11.266 1 94.31 14 LYS B C 1
ATOM 1556 O O . LYS B 1 14 ? 13.156 -8.727 -10.781 1 94.31 14 LYS B O 1
ATOM 1561 N N . TRP B 1 15 ? 10.977 -8.156 -10.859 1 95.06 15 TRP B N 1
ATOM 1562 C CA . TRP B 1 15 ? 10.633 -9.07 -9.773 1 95.06 15 TRP B CA 1
ATOM 1563 C C . TRP B 1 15 ? 10.836 -10.523 -10.203 1 95.06 15 TRP B C 1
ATOM 1565 O O . TRP B 1 15 ? 11.352 -11.336 -9.438 1 95.06 15 TRP B O 1
ATOM 1575 N N . ILE B 1 16 ? 10.492 -10.82 -11.406 1 90.88 16 ILE B N 1
ATOM 1576 C CA . ILE B 1 16 ? 10.664 -12.172 -11.93 1 90.88 16 ILE B CA 1
ATOM 1577 C C . ILE B 1 16 ? 12.148 -12.539 -11.945 1 90.88 16 ILE B C 1
ATOM 1579 O O . ILE B 1 16 ? 12.523 -13.664 -11.609 1 90.88 16 ILE B O 1
ATOM 1583 N N . MET B 1 17 ? 12.938 -11.602 -12.305 1 90.94 17 MET B N 1
ATOM 1584 C CA . MET B 1 17 ? 14.383 -11.828 -12.281 1 90.94 17 MET B CA 1
ATOM 1585 C C . MET B 1 17 ? 14.859 -12.172 -10.875 1 90.94 17 MET B C 1
ATOM 1587 O O . MET B 1 17 ? 15.68 -13.078 -10.695 1 90.94 17 MET B O 1
ATOM 1591 N N . GLY B 1 18 ? 14.359 -11.461 -9.906 1 92.06 18 GLY B N 1
ATOM 1592 C CA . GLY B 1 18 ? 14.711 -11.742 -8.523 1 92.06 18 GLY B CA 1
ATOM 1593 C C . GLY B 1 18 ? 14.234 -13.102 -8.047 1 92.06 18 GLY B C 1
ATOM 1594 O O . GLY B 1 18 ? 14.977 -13.82 -7.371 1 92.06 18 GLY B O 1
ATOM 1595 N N . LEU B 1 19 ? 13.07 -13.445 -8.414 1 90.06 19 LEU B N 1
ATOM 1596 C CA . LEU B 1 19 ? 12.508 -14.727 -8.016 1 90.06 19 LEU B CA 1
ATOM 1597 C C . LEU B 1 19 ? 13.305 -15.883 -8.617 1 90.06 19 LEU B C 1
ATOM 1599 O O . LEU B 1 19 ? 13.547 -16.891 -7.949 1 90.06 19 LEU B O 1
ATOM 1603 N N . GLN B 1 20 ? 13.672 -15.727 -9.812 1 88.31 20 GLN B N 1
ATOM 1604 C CA . GLN B 1 20 ? 14.445 -16.75 -10.5 1 88.31 20 GLN B CA 1
ATOM 1605 C C . GLN B 1 20 ? 15.781 -16.984 -9.805 1 88.31 20 GLN B C 1
ATOM 1607 O O . GLN B 1 20 ? 16.219 -18.141 -9.664 1 88.31 20 GLN B O 1
ATOM 1612 N N . LEU B 1 21 ? 16.359 -15.984 -9.383 1 88.56 21 LEU B N 1
ATOM 1613 C CA . LEU B 1 21 ? 17.641 -16.109 -8.68 1 88.56 21 LEU B CA 1
ATOM 1614 C C . LEU B 1 21 ? 17.469 -16.812 -7.344 1 88.56 21 LEU B C 1
ATOM 1616 O O . LEU B 1 21 ? 18.312 -17.625 -6.949 1 88.56 21 LEU B O 1
ATOM 1620 N N . CYS B 1 22 ? 16.453 -16.484 -6.652 1 85.75 22 CYS B N 1
ATOM 1621 C CA . CYS B 1 22 ? 16.172 -17.109 -5.367 1 85.75 22 CYS B CA 1
ATOM 1622 C C . CYS B 1 22 ? 15.914 -18.609 -5.527 1 85.75 22 CYS B C 1
ATOM 1624 O O . CYS B 1 22 ? 16.266 -19.406 -4.652 1 85.75 22 CYS B O 1
ATOM 1626 N N . SER B 1 23 ? 15.367 -18.938 -6.598 1 83.75 23 SER B N 1
ATOM 1627 C CA . SER B 1 23 ? 15.008 -20.328 -6.828 1 83.75 23 SER B CA 1
ATOM 1628 C C . SER B 1 23 ? 16.188 -21.125 -7.352 1 83.75 23 SER B C 1
ATOM 1630 O O . SER B 1 23 ? 16.281 -22.344 -7.141 1 83.75 23 SER B O 1
ATOM 1632 N N . SER B 1 24 ? 16.969 -20.469 -8.055 1 80.56 24 SER B N 1
ATOM 1633 C CA . SER B 1 24 ? 18.094 -21.156 -8.68 1 80.56 24 SER B CA 1
ATOM 1634 C C . SER B 1 24 ? 19.266 -21.281 -7.719 1 80.56 24 SER B C 1
ATOM 1636 O O . SER B 1 24 ? 20.25 -21.953 -8.016 1 80.56 24 SER B O 1
ATOM 1638 N N . SER B 1 25 ? 19.047 -20.609 -6.633 1 76.69 25 SER B N 1
ATOM 1639 C CA . SER B 1 25 ? 20.172 -20.656 -5.699 1 76.69 25 SER B CA 1
ATOM 1640 C C . SER B 1 25 ? 20.453 -22.094 -5.262 1 76.69 25 SER B C 1
ATOM 1642 O O . SER B 1 25 ? 19.531 -22.859 -4.957 1 76.69 25 SER B O 1
ATOM 1644 N N . LYS B 1 26 ? 21.672 -22.484 -5.324 1 69.44 26 LYS B N 1
ATOM 1645 C CA . LYS B 1 26 ? 22.141 -23.812 -4.922 1 69.44 26 LYS B CA 1
ATOM 1646 C C . LYS B 1 26 ? 22.188 -23.938 -3.4 1 69.44 26 LYS B C 1
ATOM 1648 O O . LYS B 1 26 ? 22.219 -25.047 -2.863 1 69.44 26 LYS B O 1
ATOM 1653 N N . LYS B 1 27 ? 22.266 -22.828 -2.838 1 74.19 27 LYS B N 1
ATOM 1654 C CA . LYS B 1 27 ? 22.297 -22.828 -1.379 1 74.19 27 LYS B CA 1
ATOM 1655 C C . LYS B 1 27 ? 20.953 -23.219 -0.793 1 74.19 27 LYS B C 1
ATOM 1657 O O . LYS B 1 27 ? 19.906 -22.719 -1.231 1 74.19 27 LYS B O 1
ATOM 1662 N N . GLU B 1 28 ? 21.031 -24.266 -0.046 1 80.06 28 GLU B N 1
ATOM 1663 C CA . GLU B 1 28 ? 19.797 -24.641 0.636 1 80.06 28 GLU B CA 1
ATOM 1664 C C . GLU B 1 28 ? 19.312 -23.531 1.564 1 80.06 28 GLU B C 1
ATOM 1666 O O . GLU B 1 28 ? 19.984 -23.188 2.535 1 80.06 28 GLU B O 1
ATOM 1671 N N . MET B 1 29 ? 18.266 -22.906 1.208 1 81.12 29 MET B N 1
ATOM 1672 C CA . MET B 1 29 ? 17.703 -21.844 2.035 1 81.12 29 MET B CA 1
ATOM 1673 C C . MET B 1 29 ? 16.672 -22.406 3.012 1 81.12 29 MET B C 1
ATOM 1675 O O . MET B 1 29 ? 15.883 -23.281 2.656 1 81.12 29 MET B O 1
ATOM 1679 N N . SER B 1 30 ? 16.891 -21.922 4.246 1 86.75 30 SER B N 1
ATOM 1680 C CA . SER B 1 30 ? 15.82 -22.219 5.188 1 86.75 30 SER B CA 1
ATOM 1681 C C . SER B 1 30 ? 14.531 -21.5 4.785 1 86.75 30 SER B C 1
ATOM 1683 O O . SER B 1 30 ? 14.539 -20.625 3.926 1 86.75 30 SER B O 1
ATOM 1685 N N . PHE B 1 31 ? 13.477 -21.953 5.316 1 86.25 31 PHE B N 1
ATOM 1686 C CA . PHE B 1 31 ? 12.172 -21.375 5.016 1 86.25 31 PHE B CA 1
ATOM 1687 C C . PHE B 1 31 ? 12.18 -19.875 5.266 1 86.25 31 PHE B C 1
ATOM 1689 O O . PHE B 1 31 ? 11.695 -19.094 4.434 1 86.25 31 PHE B O 1
ATOM 1696 N N . LEU B 1 32 ? 12.797 -19.5 6.402 1 87.81 32 LEU B N 1
ATOM 1697 C CA . LEU B 1 32 ? 12.82 -18.094 6.797 1 87.81 32 LEU B CA 1
ATOM 1698 C C . LEU B 1 32 ? 13.719 -17.281 5.867 1 87.81 32 LEU B C 1
ATOM 1700 O O . LEU B 1 32 ? 13.398 -16.141 5.523 1 87.81 32 LEU B O 1
ATOM 1704 N N . GLU B 1 33 ? 14.805 -17.875 5.453 1 89.06 33 GLU B N 1
ATOM 1705 C CA . GLU B 1 33 ? 15.719 -17.219 4.527 1 89.06 33 GLU B CA 1
ATOM 1706 C C . GLU B 1 33 ? 15.062 -17 3.166 1 89.06 33 GLU B C 1
ATOM 1708 O O . GLU B 1 33 ? 15.242 -15.953 2.545 1 89.06 33 GLU B O 1
ATOM 1713 N N . ARG B 1 34 ? 14.344 -17.969 2.744 1 87.12 34 ARG B N 1
ATOM 1714 C CA . ARG B 1 34 ? 13.656 -17.859 1.457 1 87.12 34 ARG B CA 1
ATOM 1715 C C . ARG B 1 34 ? 12.578 -16.797 1.495 1 87.12 34 ARG B C 1
ATOM 1717 O O . ARG B 1 34 ? 12.43 -16.016 0.548 1 87.12 34 ARG B O 1
ATOM 1724 N N . LYS B 1 35 ? 11.859 -16.812 2.596 1 87.69 35 LYS B N 1
ATOM 1725 C CA . LYS B 1 35 ? 10.828 -15.797 2.783 1 87.69 35 LYS B CA 1
ATOM 1726 C C . LYS B 1 35 ? 11.422 -14.391 2.74 1 87.69 35 LYS B C 1
ATOM 1728 O O . LYS B 1 35 ? 10.859 -13.5 2.102 1 87.69 35 LYS B O 1
ATOM 1733 N N . LYS B 1 36 ? 12.508 -14.242 3.365 1 91.56 36 LYS B N 1
ATOM 1734 C CA . LYS B 1 36 ? 13.18 -12.953 3.402 1 91.56 36 LYS B CA 1
ATOM 1735 C C . LYS B 1 36 ? 13.703 -12.562 2.021 1 91.56 36 LYS B C 1
ATOM 1737 O O . LYS B 1 36 ? 13.625 -11.391 1.634 1 91.56 36 LYS B O 1
ATOM 1742 N N . ALA B 1 37 ? 14.234 -13.516 1.379 1 91.62 37 ALA B N 1
ATOM 1743 C CA . ALA B 1 37 ? 14.781 -13.266 0.047 1 91.62 37 ALA B CA 1
ATOM 1744 C C . ALA B 1 37 ? 13.688 -12.859 -0.931 1 91.62 37 ALA B C 1
ATOM 1746 O O . ALA B 1 37 ? 13.883 -11.969 -1.762 1 91.62 37 ALA B O 1
ATOM 1747 N N . ILE B 1 38 ? 12.555 -13.453 -0.879 1 92.12 38 ILE B N 1
ATOM 1748 C CA . ILE B 1 38 ? 11.43 -13.148 -1.762 1 92.12 38 ILE B CA 1
ATOM 1749 C C . ILE B 1 38 ? 10.906 -11.75 -1.471 1 92.12 38 ILE B C 1
ATOM 1751 O O . ILE B 1 38 ? 10.617 -10.984 -2.395 1 92.12 38 ILE B O 1
ATOM 1755 N N . LYS B 1 39 ? 10.758 -11.5 -0.215 1 94.19 39 LYS B N 1
ATOM 1756 C CA . LYS B 1 39 ? 10.336 -10.156 0.167 1 94.19 39 LYS B CA 1
ATOM 1757 C C . LYS B 1 39 ? 11.32 -9.102 -0.338 1 94.19 39 LYS B C 1
ATOM 1759 O O . LYS B 1 39 ? 10.914 -8.078 -0.896 1 94.19 39 LYS B O 1
ATOM 1764 N N . LEU B 1 40 ? 12.555 -9.375 -0.11 1 95.31 40 LEU B N 1
ATOM 1765 C CA . LEU B 1 40 ? 13.602 -8.461 -0.55 1 95.31 40 LEU B CA 1
ATOM 1766 C C . LEU B 1 40 ? 13.555 -8.266 -2.062 1 95.31 40 LEU B C 1
ATOM 1768 O O . LEU B 1 40 ? 13.727 -7.152 -2.555 1 95.31 40 LEU B O 1
ATOM 1772 N N . SER B 1 41 ? 13.383 -9.336 -2.762 1 94.62 41 SER B N 1
ATOM 1773 C CA . SER B 1 41 ? 13.328 -9.258 -4.219 1 94.62 41 SER B CA 1
ATOM 1774 C C . SER B 1 41 ? 12.203 -8.344 -4.684 1 94.62 41 SER B C 1
ATOM 1776 O O . SER B 1 41 ? 12.391 -7.523 -5.586 1 94.62 41 SER B O 1
ATOM 1778 N N . ALA B 1 42 ? 11.016 -8.469 -4.066 1 96.31 42 ALA B N 1
ATOM 1779 C CA . ALA B 1 42 ? 9.875 -7.637 -4.438 1 96.31 42 ALA B CA 1
ATOM 1780 C C . ALA B 1 42 ? 10.125 -6.172 -4.086 1 96.31 42 ALA B C 1
ATOM 1782 O O . ALA B 1 42 ? 9.805 -5.277 -4.871 1 96.31 42 ALA B O 1
ATOM 1783 N N . ASP B 1 43 ? 10.656 -5.93 -2.916 1 96 43 ASP B N 1
ATOM 1784 C CA . ASP B 1 43 ? 10.938 -4.57 -2.459 1 96 43 ASP B CA 1
ATOM 1785 C C . ASP B 1 43 ? 11.945 -3.879 -3.377 1 96 43 ASP B C 1
ATOM 1787 O O . ASP B 1 43 ? 11.719 -2.75 -3.816 1 96 43 ASP B O 1
ATOM 1791 N N . VAL B 1 44 ? 13.016 -4.527 -3.652 1 96.38 44 VAL B N 1
ATOM 1792 C CA . VAL B 1 44 ? 14.07 -3.959 -4.484 1 96.38 44 VAL B CA 1
ATOM 1793 C C . VAL B 1 44 ? 13.562 -3.783 -5.914 1 96.38 44 VAL B C 1
ATOM 1795 O O . VAL B 1 44 ? 13.875 -2.787 -6.57 1 96.38 44 VAL B O 1
ATOM 1798 N N . ALA B 1 45 ? 12.812 -4.734 -6.414 1 96.62 45 ALA B N 1
ATOM 1799 C CA . ALA B 1 45 ? 12.234 -4.629 -7.754 1 96.62 45 ALA B CA 1
ATOM 1800 C C . ALA B 1 45 ? 11.344 -3.395 -7.875 1 96.62 45 ALA B C 1
ATOM 1802 O O . ALA B 1 45 ? 11.43 -2.656 -8.859 1 96.62 45 ALA B O 1
ATOM 1803 N N . MET B 1 46 ? 10.531 -3.156 -6.844 1 96.38 46 MET B N 1
ATOM 1804 C CA . MET B 1 46 ? 9.641 -2 -6.875 1 96.38 46 MET B CA 1
ATOM 1805 C C . MET B 1 46 ? 10.43 -0.7 -6.801 1 96.38 46 MET B C 1
ATOM 1807 O O . MET B 1 46 ? 10.133 0.259 -7.512 1 96.38 46 MET B O 1
ATOM 1811 N N . ALA B 1 47 ? 11.398 -0.714 -5.91 1 95.69 47 ALA B N 1
ATOM 1812 C CA . ALA B 1 47 ? 12.242 0.473 -5.789 1 95.69 47 ALA B CA 1
ATOM 1813 C C . ALA B 1 47 ? 12.969 0.765 -7.098 1 95.69 47 ALA B C 1
ATOM 1815 O O . ALA B 1 47 ? 13.047 1.918 -7.527 1 95.69 47 ALA B O 1
ATOM 1816 N N . SER B 1 48 ? 13.445 -0.257 -7.707 1 94.62 48 SER B N 1
ATOM 1817 C CA . SER B 1 48 ? 14.164 -0.137 -8.977 1 94.62 48 SER B CA 1
ATOM 1818 C C . SER B 1 48 ? 13.242 0.352 -10.086 1 94.62 48 SER B C 1
ATOM 1820 O O . SER B 1 48 ? 13.648 1.147 -10.938 1 94.62 48 SER B O 1
ATOM 1822 N N . ALA B 1 49 ? 12.047 -0.16 -10.07 1 94.38 49 ALA B N 1
ATOM 1823 C CA . ALA B 1 49 ? 11.078 0.229 -11.094 1 94.38 49 ALA B CA 1
ATOM 1824 C C . ALA B 1 49 ? 10.773 1.722 -11.016 1 94.38 49 ALA B C 1
ATOM 1826 O O . ALA B 1 49 ? 10.359 2.328 -12.008 1 94.38 49 ALA B O 1
ATOM 1827 N N . ARG B 1 50 ? 10.93 2.314 -9.852 1 91.62 50 ARG B N 1
ATOM 1828 C CA . ARG B 1 50 ? 10.742 3.75 -9.672 1 91.62 50 ARG B CA 1
ATOM 1829 C C . ARG B 1 50 ? 12.023 4.516 -9.992 1 91.62 50 ARG B C 1
ATOM 1831 O O . ARG B 1 50 ? 12.117 5.715 -9.727 1 91.62 50 ARG B O 1
ATOM 1838 N N . ASN B 1 51 ? 12.969 3.887 -10.492 1 83.62 51 ASN B N 1
ATOM 1839 C CA . ASN B 1 51 ? 14.258 4.453 -10.875 1 83.62 51 ASN B CA 1
ATOM 1840 C C . ASN B 1 51 ? 14.93 5.168 -9.703 1 83.62 51 ASN B C 1
ATOM 1842 O O . ASN B 1 51 ? 15.617 6.168 -9.898 1 83.62 51 ASN B O 1
ATOM 1846 N N . ALA B 1 52 ? 14.547 4.832 -8.516 1 81.06 52 ALA B N 1
ATOM 1847 C CA . ALA B 1 52 ? 15.109 5.379 -7.281 1 81.06 52 ALA B CA 1
ATOM 1848 C C . ALA B 1 52 ? 15 6.898 -7.254 1 81.06 52 ALA B C 1
ATOM 1850 O O . ALA B 1 52 ? 15.93 7.586 -6.828 1 81.06 52 ALA B O 1
ATOM 1851 N N . THR B 1 53 ? 13.898 7.363 -7.734 1 85.88 53 THR B N 1
ATOM 1852 C CA . THR B 1 53 ? 13.727 8.812 -7.805 1 85.88 53 THR B CA 1
ATOM 1853 C C . THR B 1 53 ? 13.07 9.336 -6.531 1 85.88 53 THR B C 1
ATOM 1855 O O . THR B 1 53 ? 13.039 10.547 -6.301 1 85.88 53 THR B O 1
ATOM 1858 N N . THR B 1 54 ? 12.594 8.469 -5.785 1 92 54 THR B N 1
ATOM 1859 C CA . THR B 1 54 ? 11.914 8.859 -4.555 1 92 54 THR B CA 1
ATOM 1860 C C . THR B 1 54 ? 12.742 8.477 -3.332 1 92 54 THR B C 1
ATOM 1862 O O . THR B 1 54 ? 13.586 7.582 -3.402 1 92 54 THR B O 1
ATOM 1865 N N . ARG B 1 55 ? 12.57 9.156 -2.27 1 91.94 55 ARG B N 1
ATOM 1866 C CA . ARG B 1 55 ? 13.352 8.93 -1.058 1 91.94 55 ARG B CA 1
ATOM 1867 C C . ARG B 1 55 ? 13.086 7.535 -0.493 1 91.94 55 ARG B C 1
ATOM 1869 O O . ARG B 1 55 ? 14 6.875 -0.003 1 91.94 55 ARG B O 1
ATOM 1876 N N . TRP B 1 56 ? 11.789 7.082 -0.541 1 95.12 56 TRP B N 1
ATOM 1877 C CA . TRP B 1 56 ? 11.477 5.77 0.01 1 95.12 56 TRP B CA 1
ATOM 1878 C C . TRP B 1 56 ? 12.125 4.664 -0.816 1 95.12 56 TRP B C 1
ATOM 1880 O O . TRP B 1 56 ? 12.609 3.674 -0.266 1 95.12 56 TRP B O 1
ATOM 1890 N N . SER B 1 57 ? 12.164 4.781 -2.145 1 95.62 57 SER B N 1
ATOM 1891 C CA . SER B 1 57 ? 12.789 3.764 -2.984 1 95.62 57 SER B CA 1
ATOM 1892 C C . SER B 1 57 ? 14.297 3.713 -2.76 1 95.62 57 SER B C 1
ATOM 1894 O O . SER B 1 57 ? 14.883 2.633 -2.711 1 95.62 57 SER B O 1
ATOM 1896 N N . ARG B 1 58 ? 14.891 4.898 -2.578 1 93.81 58 ARG B N 1
ATOM 1897 C CA . ARG B 1 58 ? 16.312 4.953 -2.285 1 93.81 58 ARG B CA 1
ATOM 1898 C C . ARG B 1 58 ? 16.625 4.328 -0.928 1 93.81 58 ARG B C 1
ATOM 1900 O O . ARG B 1 58 ? 17.625 3.627 -0.774 1 93.81 58 ARG B O 1
ATOM 1907 N N . ALA B 1 59 ? 15.805 4.613 0.029 1 94.56 59 ALA B N 1
ATOM 1908 C CA . ALA B 1 59 ? 15.977 4.043 1.363 1 94.56 59 ALA B CA 1
ATOM 1909 C C . ALA B 1 59 ? 15.914 2.52 1.323 1 94.56 59 ALA B C 1
ATOM 1911 O O . ALA B 1 59 ? 16.703 1.841 1.99 1 94.56 59 ALA B O 1
ATOM 1912 N N . LEU B 1 60 ? 15.062 1.973 0.533 1 94.69 60 LEU B N 1
ATOM 1913 C CA . LEU B 1 60 ? 14.906 0.527 0.414 1 94.69 60 LEU B CA 1
ATOM 1914 C C . LEU B 1 60 ? 16.156 -0.107 -0.189 1 94.69 60 LEU B C 1
ATOM 1916 O O . LEU B 1 60 ? 16.625 -1.145 0.286 1 94.69 60 LEU B O 1
ATOM 1920 N N . ILE B 1 61 ? 16.594 0.528 -1.216 1 94 61 ILE B N 1
ATOM 1921 C CA . ILE B 1 61 ? 17.766 0.007 -1.891 1 94 61 ILE B CA 1
ATOM 1922 C C . ILE B 1 61 ? 18.984 0.1 -0.959 1 94 61 ILE B C 1
ATOM 1924 O O . ILE B 1 61 ? 19.766 -0.841 -0.863 1 94 61 ILE B O 1
ATOM 1928 N N . SER B 1 62 ? 19.078 1.232 -0.286 1 93.06 62 SER B N 1
ATOM 1929 C CA . SER B 1 62 ? 20.188 1.414 0.658 1 93.06 62 SER B CA 1
ATOM 1930 C C . SER B 1 62 ? 20.141 0.36 1.76 1 93.06 62 SER B C 1
ATOM 1932 O O . SER B 1 62 ? 21.172 -0.232 2.096 1 93.06 62 SER B O 1
ATOM 1934 N N . ASN B 1 63 ? 18.953 0.103 2.293 1 92.44 63 ASN B N 1
ATOM 1935 C CA . ASN B 1 63 ? 18.797 -0.886 3.355 1 92.44 63 ASN B CA 1
ATOM 1936 C C . ASN B 1 63 ? 19.109 -2.295 2.861 1 92.44 63 ASN B C 1
ATOM 1938 O O . ASN B 1 63 ? 19.703 -3.092 3.588 1 92.44 63 ASN B O 1
ATOM 1942 N N . ALA B 1 64 ? 18.703 -2.598 1.686 1 93.5 64 ALA B N 1
ATOM 1943 C CA . ALA B 1 64 ? 18.953 -3.91 1.093 1 93.5 64 ALA B CA 1
ATOM 1944 C C . ALA B 1 64 ? 20.453 -4.133 0.855 1 93.5 64 ALA B C 1
ATOM 1946 O O . ALA B 1 64 ? 20.922 -5.266 0.902 1 93.5 64 ALA B O 1
ATOM 1947 N N . SER B 1 65 ? 21.156 -3.072 0.668 1 91.12 65 SER B N 1
ATOM 1948 C CA . SER B 1 65 ? 22.562 -3.156 0.291 1 91.12 65 SER B CA 1
ATOM 1949 C C . SER B 1 65 ? 23.453 -3.217 1.521 1 91.12 65 SER B C 1
ATOM 1951 O O . SER B 1 65 ? 24.672 -3.389 1.4 1 91.12 65 SER B O 1
ATOM 1953 N N . LYS B 1 66 ? 22.906 -3.049 2.621 1 90.62 66 LYS B N 1
ATOM 1954 C CA . LYS B 1 66 ? 23.688 -3.061 3.855 1 90.62 66 LYS B CA 1
ATOM 1955 C C . LYS B 1 66 ? 24.188 -4.465 4.18 1 90.62 66 LYS B C 1
ATOM 1957 O O . LYS B 1 66 ? 25.25 -4.633 4.77 1 90.62 66 LYS B O 1
ATOM 1962 N N . ASP B 1 67 ? 23.375 -5.418 3.885 1 89.94 67 ASP B N 1
ATOM 1963 C CA . ASP B 1 67 ? 23.719 -6.812 4.125 1 89.94 67 ASP B CA 1
ATOM 1964 C C . ASP B 1 67 ? 24.406 -7.43 2.906 1 89.94 67 ASP B C 1
ATOM 1966 O O . ASP B 1 67 ? 23.781 -7.59 1.855 1 89.94 67 ASP B O 1
ATOM 1970 N N . ASP B 1 68 ? 25.547 -7.961 3.1 1 89.75 68 ASP B N 1
ATOM 1971 C CA . ASP B 1 68 ? 26.359 -8.508 2.01 1 89.75 68 ASP B CA 1
ATOM 1972 C C . ASP B 1 68 ? 25.719 -9.781 1.445 1 89.75 68 ASP B C 1
ATOM 1974 O O . ASP B 1 68 ? 25.953 -10.125 0.282 1 89.75 68 ASP B O 1
ATOM 1978 N N . SER B 1 69 ? 24.969 -10.43 2.223 1 89.12 69 SER B N 1
ATOM 1979 C CA . SER B 1 69 ? 24.344 -11.656 1.754 1 89.12 69 SER B CA 1
ATOM 1980 C C . SER B 1 69 ? 23.297 -11.375 0.669 1 89.12 69 SER B C 1
ATOM 1982 O O . SER B 1 69 ? 22.922 -12.266 -0.084 1 89.12 69 SER B O 1
ATOM 1984 N N . ASN B 1 70 ? 22.891 -10.07 0.619 1 91.19 70 ASN B N 1
ATOM 1985 C CA . ASN B 1 70 ? 21.859 -9.68 -0.334 1 91.19 70 ASN B CA 1
ATOM 1986 C C . ASN B 1 70 ? 22.453 -9.117 -1.619 1 91.19 70 ASN B C 1
ATOM 1988 O O . ASN B 1 70 ? 21.734 -8.828 -2.574 1 91.19 70 ASN B O 1
ATOM 1992 N N . LYS B 1 71 ? 23.734 -9.008 -1.671 1 90.69 71 LYS B N 1
ATOM 1993 C CA . LYS B 1 71 ? 24.406 -8.281 -2.742 1 90.69 71 LYS B CA 1
ATOM 1994 C C . LYS B 1 71 ? 24.094 -8.891 -4.105 1 90.69 71 LYS B C 1
ATOM 1996 O O . LYS B 1 71 ? 23.797 -8.172 -5.062 1 90.69 71 LYS B O 1
ATOM 2001 N N . GLY B 1 72 ? 24.219 -10.148 -4.195 1 91.06 72 GLY B N 1
ATOM 2002 C CA . GLY B 1 72 ? 23.953 -10.82 -5.457 1 91.06 72 GLY B CA 1
ATOM 2003 C C . GLY B 1 72 ? 22.531 -10.594 -5.961 1 91.06 72 GLY B C 1
ATOM 2004 O O . GLY B 1 72 ? 22.328 -10.305 -7.141 1 91.06 72 GLY B O 1
ATOM 2005 N N . LEU B 1 73 ? 21.578 -10.711 -5.082 1 93.12 73 LEU B N 1
ATOM 2006 C CA . LEU B 1 73 ? 20.172 -10.539 -5.434 1 93.12 73 LEU B CA 1
ATOM 2007 C C . LEU B 1 73 ? 19.891 -9.094 -5.844 1 93.12 73 LEU B C 1
ATOM 2009 O O . LEU B 1 73 ? 19.219 -8.852 -6.855 1 93.12 73 LEU B O 1
ATOM 2013 N N . VAL B 1 74 ? 20.375 -8.125 -5.07 1 94.94 74 VAL B N 1
ATOM 2014 C CA . VAL B 1 74 ? 20.156 -6.707 -5.324 1 94.94 74 VAL B CA 1
ATOM 2015 C C . VAL B 1 74 ? 20.766 -6.32 -6.668 1 94.94 74 VAL B C 1
ATOM 2017 O O . VAL B 1 74 ? 20.141 -5.641 -7.477 1 94.94 74 VAL B O 1
ATOM 2020 N N . GLU B 1 75 ? 21.922 -6.797 -6.953 1 94.19 75 GLU B N 1
ATOM 2021 C CA . GLU B 1 75 ? 22.609 -6.48 -8.195 1 94.19 75 GLU B CA 1
ATOM 2022 C C . GLU B 1 75 ? 21.891 -7.09 -9.398 1 94.19 75 GLU B C 1
ATOM 2024 O O . GLU B 1 75 ? 21.844 -6.484 -10.469 1 94.19 75 GLU B O 1
ATOM 2029 N N . CYS B 1 76 ? 21.391 -8.219 -9.203 1 93.88 76 CYS B N 1
ATOM 2030 C CA . CYS B 1 76 ? 20.656 -8.891 -10.281 1 93.88 76 CYS B CA 1
ATOM 2031 C C . CYS B 1 76 ? 19.422 -8.094 -10.672 1 93.88 76 CYS B C 1
ATOM 2033 O O . CYS B 1 76 ? 19.125 -7.941 -11.852 1 93.88 76 CYS B O 1
ATOM 2035 N N . ILE B 1 77 ? 18.703 -7.562 -9.727 1 95.25 77 ILE B N 1
ATOM 2036 C CA . ILE B 1 77 ? 17.438 -6.875 -9.969 1 95.25 77 ILE B CA 1
ATOM 2037 C C 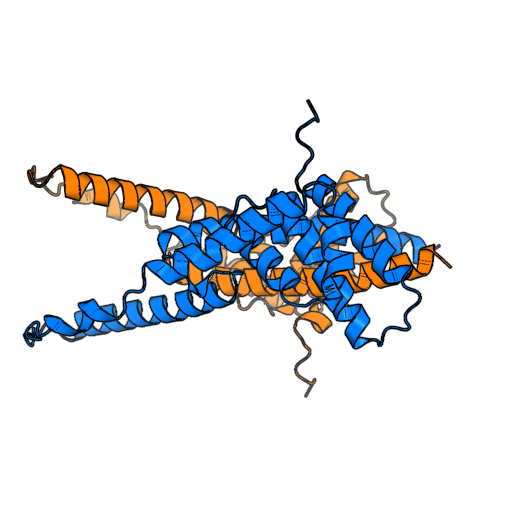. ILE B 1 77 ? 17.703 -5.477 -10.523 1 95.25 77 ILE B C 1
ATOM 2039 O O . ILE B 1 77 ? 17.031 -5.035 -11.461 1 95.25 77 ILE B O 1
ATOM 2043 N N . LEU B 1 78 ? 18.672 -4.789 -9.914 1 94.5 78 LEU B N 1
ATOM 2044 C CA . LEU B 1 78 ? 18.969 -3.426 -10.336 1 94.5 78 LEU B CA 1
ATOM 2045 C C . LEU B 1 78 ? 19.594 -3.41 -11.727 1 94.5 78 LEU B C 1
ATOM 2047 O O . LEU B 1 78 ? 19.453 -2.438 -12.469 1 94.5 78 LEU B O 1
ATOM 2051 N N . GLY B 1 79 ? 20.297 -4.469 -12.016 1 90.88 79 GLY B N 1
ATOM 2052 C CA . GLY B 1 79 ? 20.906 -4.559 -13.344 1 90.88 79 GLY B CA 1
ATOM 2053 C C . GLY B 1 79 ? 22.125 -3.686 -13.5 1 90.88 79 GLY B C 1
ATOM 2054 O O . GLY B 1 79 ? 22.828 -3.41 -12.523 1 90.88 79 GLY B O 1
ATOM 2055 N N . PRO B 1 80 ? 22.359 -3.248 -14.703 1 85.38 80 PRO B N 1
ATOM 2056 C CA . PRO B 1 80 ? 23.562 -2.463 -14.992 1 85.38 80 PRO B CA 1
ATOM 2057 C C . PRO B 1 80 ? 23.578 -1.109 -14.281 1 85.38 80 PRO B C 1
ATOM 2059 O O . PRO B 1 80 ? 24.641 -0.537 -14.047 1 85.38 80 PRO B O 1
ATOM 2062 N N . GLU B 1 81 ? 22.422 -0.69 -13.969 1 81.88 81 GLU B N 1
ATOM 2063 C CA . GLU B 1 81 ? 22.312 0.603 -13.305 1 81.88 81 GLU B CA 1
ATOM 2064 C C . GLU B 1 81 ? 22.469 0.458 -11.789 1 81.88 81 GLU B C 1
ATOM 2066 O O . GLU B 1 81 ? 22.266 1.421 -11.047 1 81.88 81 GLU B O 1
ATOM 2071 N N . SER B 1 82 ? 22.844 -0.638 -11.383 1 85.19 82 SER B N 1
ATOM 2072 C CA . SER B 1 82 ? 22.891 -0.945 -9.953 1 85.19 82 SER B CA 1
ATOM 2073 C C . SER B 1 82 ? 23.781 0.039 -9.203 1 85.19 82 SER B C 1
ATOM 2075 O O . SER B 1 82 ? 23.391 0.573 -8.164 1 85.19 82 SER B O 1
ATOM 2077 N N . GLU B 1 83 ? 24.953 0.314 -9.773 1 84.06 83 GLU B N 1
ATOM 2078 C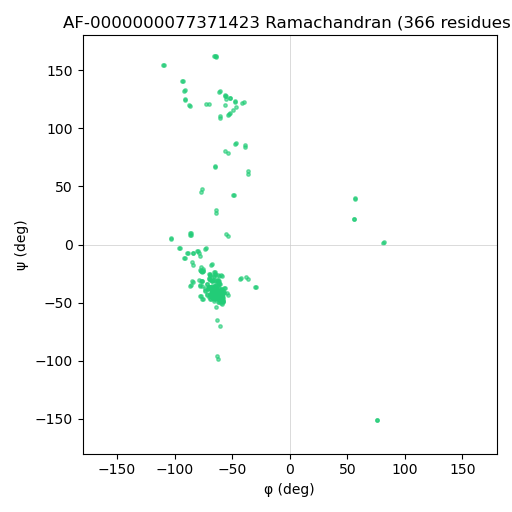 CA . GLU B 1 83 ? 25.891 1.186 -9.078 1 84.06 83 GLU B CA 1
ATOM 2079 C C . GLU B 1 83 ? 25.359 2.611 -8.977 1 84.06 83 GLU B C 1
ATOM 2081 O O . GLU B 1 83 ? 25.484 3.26 -7.941 1 84.06 83 GLU B O 1
ATOM 2086 N N . SER B 1 84 ? 24.797 3.033 -10.031 1 83.81 84 SER B N 1
ATOM 2087 C CA . SER B 1 84 ? 24.25 4.383 -10.031 1 83.81 84 SER B CA 1
ATOM 2088 C C . SER B 1 84 ? 23.062 4.496 -9.078 1 83.81 84 SER B C 1
ATOM 2090 O O . SER B 1 84 ? 22.938 5.492 -8.359 1 83.81 84 SER B O 1
ATOM 2092 N N . LEU B 1 85 ? 22.281 3.484 -9.078 1 85.44 85 LEU B N 1
ATOM 2093 C CA . LEU B 1 85 ? 21.109 3.479 -8.211 1 85.44 85 LEU B CA 1
ATOM 2094 C C . LEU B 1 85 ? 21.516 3.365 -6.742 1 85.44 85 LEU B C 1
ATOM 2096 O O . LEU B 1 85 ? 20.938 4.027 -5.879 1 85.44 85 LEU B O 1
ATOM 2100 N N . LYS B 1 86 ? 22.516 2.629 -6.504 1 83.88 86 LYS B N 1
ATOM 2101 C CA . LYS B 1 86 ? 23.031 2.494 -5.148 1 83.88 86 LYS B CA 1
ATOM 2102 C C . LYS B 1 86 ? 23.641 3.805 -4.656 1 83.88 86 LYS B C 1
ATOM 2104 O O . LYS B 1 86 ? 23.422 4.203 -3.512 1 83.88 86 LYS B O 1
ATOM 2109 N N . ARG B 1 87 ? 24.375 4.508 -5.512 1 82.12 87 ARG B N 1
ATOM 2110 C CA . ARG B 1 87 ? 24.969 5.789 -5.156 1 82.12 87 ARG B CA 1
ATOM 2111 C C . ARG B 1 87 ? 23.906 6.832 -4.844 1 82.12 87 ARG B C 1
ATOM 2113 O O . ARG B 1 87 ? 24.031 7.574 -3.867 1 82.12 87 ARG B O 1
ATOM 2120 N N . ALA B 1 88 ? 22.938 6.738 -5.66 1 79.88 88 ALA B N 1
ATOM 2121 C CA . ALA B 1 88 ? 21.828 7.664 -5.438 1 79.88 88 ALA B CA 1
ATOM 2122 C C . ALA B 1 88 ? 21.141 7.387 -4.102 1 79.88 88 ALA B C 1
ATOM 2124 O O . ALA B 1 88 ? 20.719 8.32 -3.412 1 79.88 88 ALA B O 1
ATOM 2125 N N . SER B 1 89 ? 21.047 6.191 -3.729 1 79.62 89 SER B N 1
ATOM 2126 C CA . SER B 1 89 ? 20.359 5.777 -2.502 1 79.62 89 SER B CA 1
ATOM 2127 C C . SER B 1 89 ? 21.219 6.078 -1.272 1 79.62 89 SER B C 1
ATOM 2129 O O . SER B 1 89 ? 20.688 6.434 -0.217 1 79.62 89 SER B O 1
ATOM 2131 N N . MET B 1 90 ? 22.531 6.02 -1.401 1 73.94 90 MET B N 1
ATOM 2132 C CA . MET B 1 90 ? 23.453 6.254 -0.288 1 73.94 90 MET B CA 1
ATOM 2133 C C . MET B 1 90 ? 23.578 7.746 -0.003 1 73.94 90 MET B C 1
ATOM 2135 O O . MET B 1 90 ? 23.844 8.148 1.133 1 73.94 90 MET B O 1
ATOM 2139 N N . SER B 1 91 ? 23.438 8.523 -1.043 1 64.69 91 SER B N 1
ATOM 2140 C CA . SER B 1 91 ? 23.547 9.969 -0.879 1 64.69 91 SER B CA 1
ATOM 2141 C C . SER B 1 91 ? 22.453 10.5 0.041 1 64.69 91 SER B C 1
ATOM 2143 O O . SER B 1 91 ? 22.672 11.477 0.763 1 64.69 91 SER B O 1
ATOM 2145 N N . LEU B 1 92 ? 21.375 9.93 0.048 1 58.69 92 LEU B N 1
ATOM 2146 C CA . LEU B 1 92 ? 20.281 10.367 0.918 1 58.69 92 LEU B CA 1
ATOM 2147 C C . LEU B 1 92 ? 20.625 10.125 2.383 1 58.69 92 LEU B C 1
ATOM 2149 O O . LEU B 1 92 ? 20.312 10.953 3.242 1 58.69 92 LEU B O 1
ATOM 2153 N N . VAL B 1 93 ? 21.203 9.086 2.66 1 56.94 93 VAL B N 1
ATOM 2154 C CA . VAL B 1 93 ? 21.562 8.75 4.031 1 56.94 93 VAL B CA 1
ATOM 2155 C C . VAL B 1 93 ? 22.594 9.758 4.547 1 56.94 93 VAL B C 1
ATOM 2157 O O . VAL B 1 93 ? 22.516 10.203 5.695 1 56.94 93 VAL B O 1
ATOM 2160 N N . LEU B 1 94 ? 23.5 10.164 3.713 1 50.41 94 LEU B N 1
ATOM 2161 C CA . LEU B 1 94 ? 24.547 11.102 4.102 1 50.41 94 LEU B CA 1
ATOM 2162 C C . LEU B 1 94 ? 24 12.508 4.258 1 50.41 94 LEU B C 1
ATOM 2164 O O . LEU B 1 94 ? 24.453 13.266 5.121 1 50.41 94 LEU B O 1
ATOM 2168 N N . CYS B 1 95 ? 23.109 12.781 3.395 1 48.66 95 CYS B N 1
ATOM 2169 C CA . CYS B 1 95 ? 22.609 14.156 3.451 1 48.66 95 CYS B CA 1
ATOM 2170 C C . CYS B 1 95 ? 21.797 14.391 4.719 1 48.66 95 CYS B C 1
ATOM 2172 O O . CYS B 1 95 ? 21.75 15.508 5.223 1 48.66 95 CYS B O 1
ATOM 2174 N N . ASN B 1 96 ? 21.109 13.43 5.09 1 47.81 96 ASN B N 1
ATOM 2175 C CA . ASN B 1 96 ? 20.344 13.648 6.309 1 47.81 96 ASN B CA 1
ATOM 2176 C C . ASN B 1 96 ? 21.25 13.758 7.535 1 47.81 96 ASN B C 1
ATOM 2178 O O . ASN B 1 96 ? 20.891 14.406 8.516 1 47.81 96 ASN B O 1
ATOM 2182 N N . LYS B 1 97 ? 22.422 13.125 7.453 1 43.78 97 LYS B N 1
ATOM 2183 C CA . LYS B 1 97 ? 23.297 13.227 8.609 1 43.78 97 LYS B CA 1
ATOM 2184 C C . LYS B 1 97 ? 23.859 14.633 8.758 1 43.78 97 LYS B C 1
ATOM 2186 O O . LYS B 1 97 ? 24.281 15.039 9.844 1 43.78 97 LYS B O 1
ATOM 2191 N N . ARG B 1 98 ? 24 15.336 7.66 1 40.53 98 ARG B N 1
ATOM 2192 C CA . ARG B 1 98 ? 24.703 16.609 7.824 1 40.53 98 ARG B CA 1
ATOM 2193 C C . ARG B 1 98 ? 23.922 17.562 8.719 1 40.53 98 ARG B C 1
ATOM 2195 O O . ARG B 1 98 ? 24.516 18.297 9.508 1 40.53 98 ARG B O 1
ATOM 2202 N N . ASN B 1 99 ? 22.703 17.766 8.359 1 38.47 99 ASN B N 1
ATOM 2203 C CA . ASN B 1 99 ? 22.188 19.016 8.93 1 38.47 99 ASN B CA 1
ATOM 2204 C C . ASN B 1 99 ? 21.812 18.844 10.398 1 38.47 99 ASN B C 1
ATOM 2206 O O . ASN B 1 99 ? 21.172 19.719 10.984 1 38.47 99 ASN B O 1
ATOM 2210 N N . ARG B 1 100 ? 21.797 17.641 10.898 1 41.25 100 ARG B N 1
ATOM 2211 C CA . ARG B 1 100 ? 21.359 17.641 12.289 1 41.25 100 ARG B CA 1
ATOM 2212 C C . ARG B 1 100 ? 22.469 18.141 13.211 1 41.25 100 ARG B C 1
ATOM 2214 O O . ARG B 1 100 ? 23.281 17.344 13.695 1 41.25 100 ARG B O 1
ATOM 2221 N N . SER B 1 101 ? 23.047 19.203 12.844 1 37.16 101 SER B N 1
ATOM 2222 C CA . SER B 1 101 ? 23.953 19.719 13.867 1 37.16 101 SER B CA 1
ATOM 2223 C C . SER B 1 101 ? 23.25 19.891 15.203 1 37.16 101 SER B C 1
ATOM 2225 O O . SER B 1 101 ? 22.312 20.688 15.312 1 37.16 101 SER B O 1
ATOM 2227 N N . LYS B 1 102 ? 23.047 18.828 15.961 1 38.56 102 LYS B N 1
ATOM 2228 C CA . LYS B 1 102 ? 22.531 18.828 17.328 1 38.56 102 LYS B CA 1
ATOM 2229 C C . LYS B 1 102 ? 23.047 20.031 18.109 1 38.56 102 LYS B C 1
ATOM 2231 O O . LYS B 1 102 ? 22.5 20.375 19.156 1 38.56 102 LYS B O 1
ATOM 2236 N N . LYS B 1 103 ? 24.281 20.547 17.781 1 36.19 103 LYS B N 1
ATOM 2237 C CA . LYS B 1 103 ? 24.906 21.453 18.719 1 36.19 103 LYS B CA 1
ATOM 2238 C C . LYS B 1 103 ? 24.047 22.688 18.953 1 36.19 103 LYS B C 1
ATOM 2240 O O . LYS B 1 103 ? 23.969 23.188 20.078 1 36.19 103 LYS B O 1
ATOM 2245 N N . ILE B 1 104 ? 23.578 23.281 17.844 1 36.34 104 ILE B N 1
ATOM 2246 C CA . ILE B 1 104 ? 23.219 24.672 18.094 1 36.34 104 ILE B CA 1
ATOM 2247 C C . ILE B 1 104 ? 21.891 24.734 18.844 1 36.34 104 ILE B C 1
ATOM 2249 O O . ILE B 1 104 ? 21.422 25.812 19.203 1 36.34 104 ILE B O 1
ATOM 2253 N N . LEU B 1 105 ? 20.984 23.609 18.719 1 37.5 105 LEU B N 1
ATOM 2254 C CA . LEU B 1 105 ? 19.641 23.891 19.203 1 37.5 105 LEU B CA 1
ATOM 2255 C C . LEU B 1 105 ? 19.609 23.953 20.734 1 37.5 105 LEU B C 1
ATOM 2257 O O . LEU B 1 105 ? 18.547 24.062 21.328 1 37.5 105 LEU B O 1
ATOM 2261 N N . ARG B 1 106 ? 20.656 23.688 21.359 1 35.28 106 ARG B N 1
ATOM 2262 C CA . ARG B 1 106 ? 20.578 23.656 22.812 1 35.28 106 ARG B CA 1
ATOM 2263 C C . ARG B 1 106 ? 20.234 25.031 23.359 1 35.28 106 ARG B C 1
ATOM 2265 O O . ARG B 1 106 ? 19.922 25.172 24.547 1 35.28 106 ARG B O 1
ATOM 2272 N N . LYS B 1 107 ? 20.75 26.078 22.625 1 34.47 107 LYS B N 1
ATOM 2273 C CA . LYS B 1 107 ? 20.828 27.266 23.484 1 34.47 107 LYS B CA 1
ATOM 2274 C C . LYS B 1 107 ? 19.438 27.688 23.969 1 34.47 107 LYS B C 1
ATOM 2276 O O . LYS B 1 107 ? 19.219 27.875 25.156 1 34.47 107 LYS B O 1
ATOM 2281 N N . SER B 1 108 ? 18.828 28.797 23.172 1 33.72 108 SER B N 1
ATOM 2282 C CA . SER B 1 108 ? 18.125 29.969 23.688 1 33.72 108 SER B CA 1
ATOM 2283 C C . SER B 1 108 ? 16.688 29.609 24.047 1 33.72 108 SER B C 1
ATOM 2285 O O . SER B 1 108 ? 15.875 30.5 24.344 1 33.72 108 SER B O 1
ATOM 2287 N N . CYS B 1 109 ? 16.188 28.391 23.766 1 31.64 109 CYS B N 1
ATOM 2288 C CA . CYS B 1 109 ? 14.734 28.391 23.938 1 31.64 109 CYS B CA 1
ATOM 2289 C C . CYS B 1 109 ? 14.344 28.641 25.391 1 31.64 109 CYS B C 1
ATOM 2291 O O . CYS B 1 109 ? 13.93 27.719 26.094 1 31.64 109 CYS B O 1
ATOM 2293 N N . SER B 1 110 ? 15.164 29.375 26.094 1 34.59 110 SER B N 1
ATOM 2294 C CA . SER B 1 110 ? 14.633 29.781 27.391 1 34.59 110 SER B CA 1
ATOM 2295 C C . SER B 1 110 ? 13.281 30.469 27.25 1 34.59 110 SER B C 1
ATOM 2297 O O . SER B 1 110 ? 13.172 31.672 27.406 1 34.59 110 SER B O 1
ATOM 2299 N N . ILE B 1 111 ? 12.672 30.484 25.969 1 36.78 111 ILE B N 1
ATOM 2300 C CA . ILE B 1 111 ? 11.469 31.312 25.906 1 36.78 111 ILE B CA 1
ATOM 2301 C C . ILE B 1 111 ? 10.57 30.984 27.109 1 36.78 111 ILE B C 1
ATOM 2303 O O . ILE B 1 111 ? 10.289 29.812 27.375 1 36.78 111 ILE B O 1
ATOM 2307 N N . ARG B 1 112 ? 10.266 32.031 27.875 1 38.62 112 ARG B N 1
ATOM 2308 C CA . ARG B 1 112 ? 9.359 32.25 28.984 1 38.62 112 ARG B CA 1
ATOM 2309 C C . ARG B 1 112 ? 7.98 31.672 28.688 1 38.62 112 ARG B C 1
ATOM 2311 O O . ARG B 1 112 ? 7.367 31.984 27.672 1 38.62 112 ARG B O 1
ATOM 2318 N N . ARG B 1 113 ? 7.762 30.422 28.984 1 40.28 113 ARG B N 1
ATOM 2319 C CA . ARG B 1 113 ? 6.426 29.859 29.109 1 40.28 113 ARG B CA 1
ATOM 2320 C C . ARG B 1 113 ? 5.461 30.859 29.734 1 40.28 113 ARG B C 1
ATOM 2322 O O . ARG B 1 113 ? 5.535 31.141 30.938 1 40.28 113 ARG B O 1
ATOM 2329 N N . ALA B 1 114 ? 5.242 32.031 29.094 1 41.59 114 ALA B N 1
ATOM 2330 C CA . ALA B 1 114 ? 4.125 32.812 29.625 1 41.59 114 ALA B CA 1
ATOM 2331 C C . ALA B 1 114 ? 2.902 31.922 29.844 1 41.59 114 ALA B C 1
ATOM 2333 O O . ALA B 1 114 ? 2.564 31.094 29 1 41.59 114 ALA B O 1
ATOM 2334 N N . ARG B 1 115 ? 2.424 31.766 30.938 1 40.34 115 ARG B N 1
ATOM 2335 C CA . ARG B 1 115 ? 1.222 31.156 31.5 1 40.34 115 ARG B CA 1
ATOM 2336 C C . ARG B 1 115 ? -0.024 31.609 30.75 1 40.34 115 ARG B C 1
ATOM 2338 O O . ARG B 1 115 ? -0.571 32.688 31.031 1 40.34 115 ARG B O 1
ATOM 2345 N N . LYS B 1 116 ? -0.059 31.703 29.422 1 42.94 116 LYS B N 1
ATOM 2346 C CA . LYS B 1 116 ? -1.352 32.125 28.875 1 42.94 116 LYS B CA 1
ATOM 2347 C C . LYS B 1 116 ? -2.477 31.234 29.406 1 42.94 116 LYS B C 1
ATOM 2349 O O . LYS B 1 116 ? -2.34 30.016 29.469 1 42.94 116 LYS B O 1
ATOM 2354 N N . SER B 1 117 ? -3.344 31.672 30.172 1 43.25 117 SER B N 1
ATOM 2355 C CA . SER B 1 117 ? -4.621 31.25 30.734 1 43.25 117 SER B CA 1
ATOM 2356 C C . SER B 1 117 ? -5.496 30.578 29.688 1 43.25 117 SER B C 1
ATOM 2358 O O . SER B 1 117 ? -6.656 30.25 29.953 1 43.25 117 SER B O 1
ATOM 2360 N N . SER B 1 118 ? -5.422 30.891 28.359 1 52.62 118 SER B N 1
ATOM 2361 C CA . SER B 1 118 ? -6.465 30.359 27.484 1 52.62 118 SER B CA 1
ATOM 2362 C C . SER B 1 118 ? -6.406 28.844 27.406 1 52.62 118 SER B C 1
ATOM 2364 O O . SER B 1 118 ? -5.586 28.281 26.672 1 52.62 118 SER B O 1
ATOM 2366 N N . SER B 1 119 ? -6.703 28.047 28.469 1 56.19 119 SER B N 1
ATOM 2367 C CA . SER B 1 119 ? -6.469 26.719 29 1 56.19 119 SER B CA 1
ATOM 2368 C C . SER B 1 119 ? -7.008 25.641 28.047 1 56.19 119 SER B C 1
ATOM 2370 O O . SER B 1 119 ? -6.281 24.719 27.672 1 56.19 119 SER B O 1
ATOM 2372 N N . GLN B 1 120 ? -8.422 25.656 28.031 1 57.97 120 GLN B N 1
ATOM 2373 C CA . GLN B 1 120 ? -9.055 24.453 27.516 1 57.97 120 GLN B CA 1
ATOM 2374 C C . GLN B 1 120 ? -8.82 24.312 26.016 1 57.97 120 GLN B C 1
ATOM 2376 O O . GLN B 1 120 ? -8.531 23.219 25.531 1 57.97 120 GLN B O 1
ATOM 2381 N N . MET B 1 121 ? -9.047 25.453 25.25 1 55.41 121 MET B N 1
ATOM 2382 C CA . MET B 1 121 ? -8.859 25.422 23.797 1 55.41 121 MET B CA 1
ATOM 2383 C C . MET B 1 121 ? -7.406 25.125 23.438 1 55.41 121 MET B C 1
ATOM 2385 O O . MET B 1 121 ? -7.129 24.375 22.5 1 55.41 121 MET B O 1
ATOM 2389 N N . VAL B 1 122 ? -6.52 25.766 24.234 1 61.72 122 VAL B N 1
ATOM 2390 C CA . VAL B 1 122 ? -5.094 25.547 24 1 61.72 122 VAL B CA 1
ATOM 2391 C C . VAL B 1 122 ? -4.742 24.078 24.297 1 61.72 122 VAL B C 1
ATOM 2393 O O . VAL B 1 122 ? -3.926 23.484 23.594 1 61.72 122 VAL B O 1
ATOM 2396 N N . MET B 1 123 ? -5.469 23.562 25.344 1 62.31 123 MET B N 1
ATOM 2397 C CA . MET B 1 123 ? -5.215 22.172 25.703 1 62.31 123 MET B CA 1
ATOM 2398 C C . MET B 1 123 ? -5.727 21.219 24.625 1 62.31 123 MET B C 1
ATOM 2400 O O . MET B 1 123 ? -5.066 20.234 24.297 1 62.31 123 MET B O 1
ATOM 2404 N N . ALA B 1 124 ? -7 21.547 24.156 1 62.16 124 ALA B N 1
ATOM 2405 C CA . ALA B 1 124 ? -7.57 20.703 23.094 1 62.16 124 ALA B CA 1
ATOM 2406 C C . ALA B 1 124 ? -6.723 20.766 21.828 1 62.16 124 ALA B C 1
ATOM 2408 O O . ALA B 1 124 ? -6.492 19.75 21.188 1 62.16 124 ALA B O 1
ATOM 2409 N N . SER B 1 125 ? -6.312 22.016 21.531 1 70.44 125 SER B N 1
ATOM 2410 C CA . SER B 1 125 ? -5.445 22.188 20.375 1 70.44 125 SER B CA 1
ATOM 2411 C C . SER B 1 125 ? -4.129 21.438 20.562 1 70.44 125 SER B C 1
ATOM 2413 O O . SER B 1 125 ? -3.602 20.859 19.609 1 70.44 125 SER B O 1
ATOM 2415 N N . SER B 1 126 ? -3.785 21.375 21.828 1 76.44 126 SER B N 1
ATOM 2416 C CA . SER B 1 126 ? -2.529 20.703 22.141 1 76.44 126 SER B CA 1
ATOM 2417 C C . SER B 1 126 ? -2.666 19.188 22 1 76.44 126 SER B C 1
ATOM 2419 O O . SER B 1 126 ? -1.763 18.531 21.5 1 76.44 126 SER B O 1
ATOM 2421 N N . ILE B 1 127 ? -3.789 18.641 22.422 1 77.19 127 ILE B N 1
ATOM 2422 C CA . ILE B 1 127 ? -4.027 17.219 22.312 1 77.19 127 ILE B CA 1
ATOM 2423 C C . ILE B 1 127 ? -4.105 16.812 20.844 1 77.19 127 ILE B C 1
ATOM 2425 O O . ILE B 1 127 ? -3.521 15.805 20.438 1 77.19 127 ILE B O 1
ATOM 2429 N N . ALA B 1 128 ? -4.883 17.625 20.141 1 75.12 128 ALA B N 1
ATOM 2430 C CA . ALA B 1 128 ? -4.992 17.359 18.703 1 75.12 128 ALA B CA 1
ATOM 2431 C C . ALA B 1 128 ? -3.621 17.375 18.047 1 75.12 128 ALA B C 1
ATOM 2433 O O . ALA B 1 128 ? -3.32 16.5 17.219 1 75.12 128 ALA B O 1
ATOM 2434 N N . LYS B 1 129 ? -2.885 18.344 18.5 1 78.12 129 LYS B N 1
ATOM 2435 C CA . LYS B 1 129 ? -1.545 18.453 17.922 1 78.12 129 LYS B CA 1
ATOM 2436 C C . LYS B 1 129 ? -0.681 17.25 18.312 1 78.12 129 LYS B C 1
ATOM 2438 O O . LYS B 1 129 ? 0.091 16.75 17.484 1 78.12 129 LYS B O 1
ATOM 2443 N N . ARG B 1 130 ? -0.822 16.828 19.484 1 84.31 130 ARG B N 1
ATOM 2444 C CA . ARG B 1 130 ? -0.077 15.664 19.969 1 84.31 130 ARG B CA 1
ATOM 2445 C C . ARG B 1 130 ? -0.506 14.398 19.234 1 84.31 130 ARG B C 1
ATOM 2447 O O . ARG B 1 130 ? 0.33 13.562 18.875 1 84.31 130 ARG B O 1
ATOM 2454 N N . LEU B 1 131 ? -1.739 14.297 18.969 1 81.94 131 LEU B N 1
ATOM 2455 C CA . LEU B 1 131 ? -2.262 13.133 18.266 1 81.94 131 LEU B CA 1
ATOM 2456 C C . LEU B 1 131 ? -1.762 13.102 16.828 1 81.94 131 LEU B C 1
ATOM 2458 O O . LEU B 1 131 ? -1.363 12.047 16.328 1 81.94 131 LEU B O 1
ATOM 2462 N N . VAL B 1 132 ? -1.735 14.195 16.25 1 82 132 VAL B N 1
ATOM 2463 C CA . VAL B 1 132 ? -1.248 14.297 14.875 1 82 132 VAL B CA 1
ATOM 2464 C C . VAL B 1 132 ? 0.233 13.93 14.828 1 82 132 VAL B C 1
ATOM 2466 O O . VAL B 1 132 ? 0.672 13.227 13.914 1 82 132 VAL B O 1
ATOM 2469 N N . LYS B 1 133 ? 0.896 14.438 15.812 1 86.56 133 LYS B N 1
ATOM 2470 C CA . LYS B 1 133 ? 2.326 14.148 15.875 1 86.56 133 LYS B CA 1
ATOM 2471 C C . LYS B 1 133 ? 2.58 12.648 16.031 1 86.56 133 LYS B C 1
ATOM 2473 O O . LYS B 1 133 ? 3.447 12.094 15.352 1 86.56 133 LYS B O 1
ATOM 2478 N N . LYS B 1 134 ? 1.858 12.023 16.875 1 89.62 134 LYS B N 1
ATOM 2479 C CA . LYS B 1 134 ? 1.996 10.578 17.078 1 89.62 134 LYS B CA 1
ATOM 2480 C C . LYS B 1 134 ? 1.697 9.812 15.789 1 89.62 134 LYS B C 1
ATOM 2482 O O . LYS B 1 134 ? 2.441 8.906 15.422 1 89.62 134 LYS B O 1
ATOM 2487 N N . ARG B 1 135 ? 0.677 10.203 15.203 1 87.94 135 ARG B N 1
ATOM 2488 C CA . ARG B 1 135 ? 0.286 9.539 13.961 1 87.94 135 ARG B CA 1
ATOM 2489 C C . ARG B 1 135 ? 1.322 9.758 12.867 1 87.94 135 ARG B C 1
ATOM 2491 O O . ARG B 1 135 ? 1.595 8.859 12.07 1 87.94 135 ARG B O 1
ATOM 2498 N N . THR B 1 136 ? 1.829 10.875 12.844 1 89.44 136 THR B N 1
ATOM 2499 C CA . THR B 1 136 ? 2.881 11.188 11.883 1 89.44 136 THR B CA 1
ATOM 2500 C C . THR B 1 136 ? 4.117 10.328 12.133 1 89.44 136 THR B C 1
ATOM 2502 O O . THR B 1 136 ? 4.77 9.875 11.188 1 89.44 136 THR B O 1
ATOM 2505 N N . GLN B 1 137 ? 4.379 10.125 13.383 1 93 137 GLN B N 1
ATOM 2506 C CA . GLN B 1 137 ? 5.52 9.289 13.727 1 93 137 GLN B CA 1
ATOM 2507 C C . GLN B 1 137 ? 5.305 7.848 13.266 1 93 137 GLN B C 1
ATOM 2509 O O . GLN B 1 137 ? 6.234 7.199 12.789 1 93 137 GLN B O 1
ATOM 2514 N N . VAL B 1 138 ? 4.141 7.383 13.43 1 93.88 138 VAL B N 1
ATOM 2515 C CA . VAL B 1 138 ? 3.832 6.035 12.969 1 93.88 138 VAL B CA 1
ATOM 2516 C C . VAL B 1 138 ? 3.949 5.969 11.445 1 93.88 138 VAL B C 1
ATOM 2518 O O . VAL B 1 138 ? 4.492 5.008 10.898 1 93.88 138 VAL B O 1
ATOM 2521 N N . LEU B 1 139 ? 3.447 6.996 10.773 1 93.69 139 LEU B N 1
ATOM 2522 C CA . LEU B 1 139 ? 3.553 7.051 9.312 1 93.69 139 LEU B CA 1
ATOM 2523 C C . LEU B 1 139 ? 5.016 7.039 8.875 1 93.69 139 LEU B C 1
ATOM 2525 O O . LEU B 1 139 ? 5.371 6.371 7.906 1 93.69 139 LEU B O 1
ATOM 2529 N N . LYS B 1 140 ? 5.84 7.758 9.617 1 93.56 140 LYS B N 1
ATOM 2530 C CA . LYS B 1 140 ? 7.27 7.789 9.336 1 93.56 140 LYS B CA 1
ATOM 2531 C C . LYS B 1 140 ? 7.887 6.398 9.453 1 93.56 140 LYS B C 1
ATOM 2533 O O . LYS B 1 140 ? 8.82 6.062 8.711 1 93.56 140 LYS B O 1
ATOM 2538 N N . SER B 1 141 ? 7.391 5.641 10.32 1 94.75 141 SER B N 1
ATOM 2539 C CA . SER B 1 141 ? 7.918 4.297 10.516 1 94.75 141 SER B CA 1
ATOM 2540 C C . SER B 1 141 ? 7.438 3.346 9.43 1 94.75 141 SER B C 1
ATOM 2542 O O . SER B 1 141 ? 8.062 2.314 9.172 1 94.75 141 SER B O 1
ATOM 2544 N N . LEU B 1 142 ? 6.324 3.668 8.781 1 94.38 142 LEU B N 1
ATOM 2545 C CA . LEU B 1 142 ? 5.727 2.793 7.781 1 94.38 142 LEU B CA 1
ATOM 2546 C C . LEU B 1 142 ? 6.348 3.039 6.41 1 94.38 142 LEU B C 1
ATOM 2548 O O . LEU B 1 142 ? 6.465 2.113 5.602 1 94.38 142 LEU B O 1
ATOM 2552 N N . VAL B 1 143 ? 6.688 4.277 6.117 1 95.94 143 VAL B N 1
ATOM 2553 C CA . VAL B 1 143 ? 7.289 4.645 4.84 1 95.94 143 VAL B CA 1
ATOM 2554 C C . VAL B 1 143 ? 8.805 4.473 4.91 1 95.94 143 VAL B C 1
ATOM 2556 O O . VAL B 1 143 ? 9.469 5.102 5.738 1 95.94 143 VAL B O 1
ATOM 2559 N N . PRO B 1 144 ? 9.391 3.621 4.078 1 94.56 144 PRO B N 1
ATOM 2560 C CA . PRO B 1 144 ? 10.844 3.467 4.113 1 94.56 144 PRO B CA 1
ATOM 2561 C C . PRO B 1 144 ? 11.578 4.801 4.016 1 94.56 144 PRO B C 1
ATOM 2563 O O . PRO B 1 144 ? 11.32 5.59 3.105 1 94.56 144 PRO B O 1
ATOM 2566 N N . GLY B 1 145 ? 12.5 5.051 5.016 1 93.38 145 GLY B N 1
ATOM 2567 C CA . GLY B 1 145 ? 13.25 6.293 5.039 1 93.38 145 GLY B CA 1
ATOM 2568 C C . GLY B 1 145 ? 12.477 7.453 5.633 1 93.38 145 GLY B C 1
ATOM 2569 O O . GLY B 1 145 ? 12.961 8.586 5.645 1 93.38 145 GLY B O 1
ATOM 2570 N N . GLY B 1 146 ? 11.227 7.195 6.082 1 94.19 146 GLY B N 1
ATOM 2571 C CA . GLY B 1 146 ? 10.336 8.25 6.531 1 94.19 146 GLY B CA 1
ATOM 2572 C C . GLY B 1 146 ? 10.828 8.961 7.773 1 94.19 146 GLY B C 1
ATOM 2573 O O . GLY B 1 146 ? 10.477 10.125 8.016 1 94.19 146 GLY B O 1
ATOM 2574 N N . GLY B 1 147 ? 11.648 8.305 8.602 1 92.31 147 GLY B N 1
ATOM 2575 C CA . GLY B 1 147 ? 12.117 8.859 9.859 1 92.31 147 GLY B CA 1
ATOM 2576 C C . GLY B 1 147 ? 12.875 10.156 9.695 1 92.31 147 GLY B C 1
ATOM 2577 O O . GLY B 1 147 ? 12.844 11.023 10.578 1 92.31 147 GLY B O 1
ATOM 2578 N N . SER B 1 148 ? 13.477 10.375 8.602 1 90.62 148 SER B N 1
ATOM 2579 C CA . SER B 1 148 ? 14.312 11.555 8.375 1 90.62 148 SER B CA 1
ATOM 2580 C C . SER B 1 148 ? 13.586 12.594 7.527 1 90.62 148 SER B C 1
ATOM 2582 O O . SER B 1 148 ? 14.164 13.625 7.18 1 90.62 148 SER B O 1
ATOM 2584 N N . MET B 1 149 ? 12.312 12.352 7.207 1 89.94 149 MET B N 1
ATOM 2585 C CA . MET B 1 149 ? 11.586 13.219 6.277 1 89.94 149 MET B CA 1
ATOM 2586 C C . MET B 1 149 ? 10.828 14.305 7.027 1 89.94 149 MET B C 1
ATOM 2588 O O . MET B 1 149 ? 10.328 14.078 8.133 1 89.94 149 MET B O 1
ATOM 2592 N N . SER B 1 150 ? 10.859 15.523 6.418 1 88.5 150 SER B N 1
ATOM 2593 C CA . SER B 1 150 ? 9.93 16.547 6.895 1 88.5 150 SER B CA 1
ATOM 2594 C C . SER B 1 150 ? 8.477 16.125 6.656 1 88.5 150 SER B C 1
ATOM 2596 O O . SER B 1 150 ? 8.211 15.211 5.875 1 88.5 150 SER B O 1
ATOM 2598 N N . GLU B 1 151 ? 7.625 16.75 7.32 1 82.75 151 GLU B N 1
ATOM 2599 C CA . GLU B 1 151 ? 6.211 16.422 7.164 1 82.75 151 GLU B CA 1
ATOM 2600 C C . GLU B 1 151 ? 5.766 16.578 5.715 1 82.75 151 GLU B C 1
ATOM 2602 O O . GLU B 1 151 ? 4.984 15.773 5.207 1 82.75 151 GLU B O 1
ATOM 2607 N N . PHE B 1 152 ? 6.297 17.672 5.113 1 82.62 152 PHE B N 1
ATOM 2608 C CA . PHE B 1 152 ? 5.934 17.953 3.73 1 82.62 152 PHE B CA 1
ATOM 2609 C C . PHE B 1 152 ? 6.445 16.859 2.807 1 82.62 152 PHE B C 1
ATOM 2611 O O . PHE B 1 152 ? 5.695 16.344 1.975 1 82.62 152 PHE B O 1
ATOM 2618 N N . SER B 1 153 ? 7.582 16.484 2.939 1 89.44 153 SER B N 1
ATOM 2619 C CA . SER B 1 153 ? 8.164 15.43 2.111 1 89.44 153 SER B CA 1
ATOM 2620 C C . SER B 1 153 ? 7.516 14.078 2.402 1 89.44 153 SER B C 1
ATOM 2622 O O . SER B 1 153 ? 7.355 13.25 1.502 1 89.44 153 SER B O 1
ATOM 2624 N N . LEU B 1 154 ? 7.098 13.898 3.648 1 92.06 154 LEU B N 1
ATOM 2625 C CA . LEU B 1 154 ? 6.512 12.625 4.07 1 92.06 154 LEU B CA 1
ATOM 2626 C C . LEU B 1 154 ? 5.207 12.359 3.324 1 92.06 154 LEU B C 1
ATOM 2628 O O . LEU B 1 154 ? 4.969 11.234 2.869 1 92.06 154 LEU B O 1
ATOM 2632 N N . ILE B 1 155 ? 4.387 13.375 3.174 1 89.5 155 ILE B N 1
ATOM 2633 C CA . ILE B 1 155 ? 3.109 13.203 2.49 1 89.5 155 ILE B CA 1
ATOM 2634 C C . ILE B 1 155 ? 3.352 12.844 1.025 1 89.5 155 ILE B C 1
ATOM 2636 O O . ILE B 1 155 ? 2.721 11.93 0.491 1 89.5 155 ILE B O 1
ATOM 2640 N N . GLU B 1 156 ? 4.277 13.547 0.428 1 90.88 156 GLU B N 1
ATOM 2641 C CA . GLU B 1 156 ? 4.609 13.289 -0.971 1 90.88 156 GLU B CA 1
ATOM 2642 C C . GLU B 1 156 ? 5.145 11.875 -1.161 1 90.88 156 GLU B C 1
ATOM 2644 O O . GLU B 1 156 ? 4.738 11.172 -2.088 1 90.88 156 GLU B O 1
ATOM 2649 N N . GLU B 1 157 ? 6.023 11.484 -0.333 1 94.19 157 GLU B N 1
ATOM 2650 C CA . GLU B 1 157 ? 6.602 10.148 -0.396 1 94.19 157 GLU B CA 1
ATOM 2651 C C . GLU B 1 157 ? 5.555 9.078 -0.109 1 94.19 157 GLU B C 1
ATOM 2653 O O . GLU B 1 157 ? 5.582 7.996 -0.703 1 94.19 157 GLU B O 1
ATOM 2658 N N . THR B 1 158 ? 4.695 9.383 0.832 1 94.88 158 THR B N 1
ATOM 2659 C CA . THR B 1 158 ? 3.627 8.453 1.181 1 94.88 158 THR B CA 1
ATOM 2660 C C . THR B 1 158 ? 2.73 8.188 -0.024 1 94.88 158 THR B C 1
ATOM 2662 O O . THR B 1 158 ? 2.34 7.047 -0.272 1 94.88 158 THR B O 1
ATOM 2665 N N . LEU B 1 159 ? 2.412 9.227 -0.774 1 94.62 159 LEU B N 1
ATOM 2666 C CA . LEU B 1 159 ? 1.584 9.078 -1.967 1 94.62 159 LEU B CA 1
ATOM 2667 C C . LEU B 1 159 ? 2.229 8.117 -2.961 1 94.62 159 LEU B C 1
ATOM 2669 O O . LEU B 1 159 ? 1.576 7.195 -3.451 1 94.62 159 LEU B O 1
ATOM 2673 N N . ASP B 1 160 ? 3.393 8.383 -3.225 1 95.31 160 ASP B N 1
ATOM 2674 C CA . ASP B 1 160 ? 4.117 7.559 -4.184 1 95.31 160 ASP B CA 1
ATOM 2675 C C . ASP B 1 160 ? 4.254 6.125 -3.68 1 95.31 160 ASP B C 1
ATOM 2677 O O . ASP B 1 160 ? 4.172 5.172 -4.461 1 95.31 160 ASP B O 1
ATOM 2681 N N . TYR B 1 161 ? 4.5 5.949 -2.414 1 96.88 161 TYR B N 1
ATOM 2682 C CA . TYR B 1 161 ? 4.633 4.633 -1.802 1 96.88 161 TYR B CA 1
ATOM 2683 C C . TYR B 1 161 ? 3.332 3.848 -1.902 1 96.88 161 TYR B C 1
ATOM 2685 O O . TYR B 1 161 ? 3.34 2.652 -2.211 1 96.88 161 TYR B O 1
ATOM 2693 N N . ILE B 1 162 ? 2.252 4.508 -1.634 1 96.44 162 ILE B N 1
ATOM 2694 C CA . ILE B 1 162 ? 0.943 3.873 -1.756 1 96.44 162 ILE B CA 1
ATOM 2695 C C . ILE B 1 162 ? 0.727 3.408 -3.193 1 96.44 162 ILE B C 1
ATOM 2697 O O . ILE B 1 162 ? 0.295 2.277 -3.43 1 96.44 162 ILE B O 1
ATOM 2701 N N . LEU B 1 163 ? 1.039 4.258 -4.148 1 95.56 163 LEU B N 1
ATOM 2702 C CA . LEU B 1 163 ? 0.894 3.898 -5.555 1 95.56 163 LEU B CA 1
ATOM 2703 C C . LEU B 1 163 ? 1.748 2.684 -5.898 1 95.56 163 LEU B C 1
ATOM 2705 O O . LEU B 1 163 ? 1.323 1.817 -6.664 1 95.56 163 LEU B O 1
ATOM 2709 N N . SER B 1 164 ? 2.887 2.645 -5.355 1 96.75 164 SER B N 1
ATOM 2710 C CA . SER B 1 164 ? 3.791 1.524 -5.594 1 96.75 164 SER B CA 1
ATOM 2711 C C . SER B 1 164 ? 3.25 0.236 -4.984 1 96.75 164 SER B C 1
ATOM 2713 O O . SER B 1 164 ? 3.365 -0.836 -5.582 1 96.75 164 SER B O 1
ATOM 2715 N N . LEU B 1 165 ? 2.723 0.341 -3.773 1 97 165 LEU B N 1
ATOM 2716 C CA . LEU B 1 165 ? 2.125 -0.828 -3.135 1 97 165 LEU B CA 1
ATOM 2717 C C . LEU B 1 165 ? 0.928 -1.331 -3.932 1 97 165 LEU B C 1
ATOM 2719 O O . LEU B 1 165 ? 0.776 -2.537 -4.141 1 97 165 LEU B O 1
ATOM 2723 N N . ARG B 1 166 ? 0.114 -0.401 -4.41 1 95.75 166 ARG B N 1
ATOM 2724 C CA . ARG B 1 166 ? -1.038 -0.773 -5.227 1 95.75 166 ARG B CA 1
ATOM 2725 C C . ARG B 1 166 ? -0.598 -1.468 -6.508 1 95.75 166 ARG B C 1
ATOM 2727 O O . ARG B 1 166 ? -1.229 -2.434 -6.945 1 95.75 166 ARG B O 1
ATOM 2734 N N . ALA B 1 167 ? 0.39 -0.931 -7.09 1 95.88 167 ALA B N 1
ATOM 2735 C CA . ALA B 1 167 ? 0.916 -1.559 -8.297 1 95.88 167 ALA B CA 1
ATOM 2736 C C . ALA B 1 167 ? 1.389 -2.982 -8.016 1 95.88 167 ALA B C 1
ATOM 2738 O O . ALA B 1 167 ? 1.178 -3.885 -8.828 1 95.88 167 ALA B O 1
ATOM 2739 N N . GLN B 1 168 ? 2.053 -3.15 -6.914 1 96.06 168 GLN B N 1
ATOM 2740 C CA . GLN B 1 168 ? 2.506 -4.48 -6.527 1 96.06 168 GLN B CA 1
ATOM 2741 C C . GLN B 1 168 ? 1.327 -5.43 -6.328 1 96.06 168 GLN B C 1
ATOM 2743 O O . GLN B 1 168 ? 1.332 -6.551 -6.84 1 96.06 168 GLN B O 1
ATOM 2748 N N . VAL B 1 169 ? 0.363 -5.004 -5.645 1 96 169 VAL B N 1
ATOM 2749 C CA . VAL B 1 169 ? -0.825 -5.816 -5.398 1 96 169 VAL B CA 1
ATOM 2750 C C . VAL B 1 169 ? -1.47 -6.207 -6.727 1 96 169 VAL B C 1
ATOM 2752 O O . VAL B 1 169 ? -1.828 -7.367 -6.934 1 96 169 VAL B O 1
ATOM 2755 N N . ASP B 1 170 ? -1.562 -5.262 -7.629 1 93.94 170 ASP B N 1
ATOM 2756 C CA . ASP B 1 170 ? -2.182 -5.512 -8.93 1 93.94 170 ASP B CA 1
ATOM 2757 C C . ASP B 1 170 ? -1.424 -6.59 -9.695 1 93.94 170 ASP B C 1
ATOM 2759 O O . ASP B 1 170 ? -2.031 -7.516 -10.242 1 93.94 170 ASP B O 1
ATOM 2763 N N . VAL B 1 171 ? -0.198 -6.469 -9.727 1 93.62 171 VAL B N 1
ATOM 2764 C CA . VAL B 1 171 ? 0.635 -7.41 -10.469 1 93.62 171 VAL B CA 1
ATOM 2765 C C . VAL B 1 171 ? 0.552 -8.789 -9.82 1 93.62 171 VAL B C 1
ATOM 2767 O O . VAL B 1 171 ? 0.35 -9.797 -10.508 1 93.62 171 VAL B O 1
ATOM 2770 N N . MET B 1 172 ? 0.657 -8.836 -8.547 1 92.69 172 MET B N 1
ATOM 2771 C CA . MET B 1 172 ? 0.711 -10.102 -7.828 1 92.69 172 MET B CA 1
ATOM 2772 C C . MET B 1 172 ? -0.65 -10.789 -7.832 1 92.69 172 MET B C 1
ATOM 2774 O O . MET B 1 172 ? -0.729 -12.016 -7.867 1 92.69 172 MET B O 1
ATOM 2778 N N . ARG B 1 173 ? -1.613 -9.992 -7.785 1 89.38 173 ARG B N 1
ATOM 2779 C CA . ARG B 1 173 ? -2.965 -10.531 -7.902 1 89.38 173 ARG B CA 1
ATOM 2780 C C . ARG B 1 173 ? -3.154 -11.25 -9.227 1 89.38 173 ARG B C 1
ATOM 2782 O O . ARG B 1 173 ? -3.793 -12.305 -9.281 1 89.38 173 ARG B O 1
ATOM 2789 N N . HIS B 1 174 ? -2.668 -10.672 -10.227 1 86.19 174 HIS B N 1
ATOM 2790 C CA . HIS B 1 174 ? -2.777 -11.273 -11.555 1 86.19 174 HIS B CA 1
ATOM 2791 C C . HIS B 1 174 ? -2.004 -12.586 -11.625 1 86.19 174 HIS B C 1
ATOM 2793 O O . HIS B 1 174 ? -2.449 -13.531 -12.273 1 86.19 174 HIS B O 1
ATOM 2799 N N . LEU B 1 175 ? -0.966 -12.609 -10.992 1 83.19 175 LEU B N 1
ATOM 2800 C CA . LEU B 1 175 ? -0.173 -13.828 -10.969 1 83.19 175 LEU B CA 1
ATOM 2801 C C . LEU B 1 175 ? -0.882 -14.922 -10.18 1 83.19 175 LEU B C 1
ATOM 2803 O O . LEU B 1 175 ? -0.873 -16.094 -10.578 1 83.19 175 LEU B O 1
ATOM 2807 N N . ALA B 1 176 ? -1.416 -14.516 -9.07 1 80.75 176 ALA B N 1
ATOM 2808 C CA . ALA B 1 176 ? -2.143 -15.469 -8.234 1 80.75 176 ALA B CA 1
ATOM 2809 C C . ALA B 1 176 ? -3.346 -16.047 -8.984 1 80.75 176 ALA B C 1
ATOM 2811 O O . ALA B 1 176 ? -3.646 -17.234 -8.859 1 80.75 176 ALA B O 1
ATOM 2812 N N . ASN B 1 177 ? -3.99 -15.227 -9.656 1 78.5 177 ASN B N 1
ATOM 2813 C CA . ASN B 1 177 ? -5.125 -15.68 -10.461 1 78.5 177 ASN B CA 1
ATOM 2814 C C . ASN B 1 177 ? -4.699 -16.688 -11.516 1 78.5 177 ASN B C 1
ATOM 2816 O O . ASN B 1 177 ? -5.395 -17.688 -11.75 1 78.5 177 ASN B O 1
ATOM 2820 N N . ALA B 1 178 ? -3.635 -16.406 -12.109 1 74.19 178 ALA B N 1
ATOM 2821 C CA . ALA B 1 178 ? -3.117 -17.312 -13.133 1 74.19 178 ALA B CA 1
ATOM 2822 C C . ALA B 1 178 ? -2.781 -18.672 -12.539 1 74.19 178 ALA B C 1
ATOM 2824 O O . ALA B 1 178 ? -3.018 -19.703 -13.164 1 74.19 178 ALA B O 1
ATOM 2825 N N . THR B 1 179 ? -2.352 -18.719 -11.359 1 71.88 179 THR B N 1
ATOM 2826 C CA . THR B 1 179 ? -1.977 -19.953 -10.703 1 71.88 179 THR B CA 1
ATOM 2827 C C . THR B 1 179 ? -3.217 -20.734 -10.281 1 71.88 179 THR B C 1
ATOM 2829 O O . THR B 1 179 ? -3.25 -21.969 -10.383 1 71.88 179 THR B O 1
ATOM 2832 N N . GLU B 1 180 ? -4.141 -20.094 -9.688 1 66.94 180 GLU B N 1
ATOM 2833 C CA . GLU B 1 180 ? -5.375 -20.766 -9.289 1 66.94 180 GLU B CA 1
ATOM 2834 C C . GLU B 1 180 ? -6.062 -21.422 -10.492 1 66.94 180 GLU B C 1
ATOM 2836 O O . GLU B 1 180 ? -6.609 -22.516 -10.383 1 66.94 180 GLU B O 1
ATOM 2841 N N . LEU B 1 181 ? -5.938 -20.719 -11.492 1 59.75 181 LEU B N 1
ATOM 2842 C CA . LEU B 1 181 ? -6.5 -21.281 -12.719 1 59.75 181 LEU B CA 1
ATOM 2843 C C . LEU B 1 181 ? -5.738 -22.516 -13.148 1 59.75 181 LEU B C 1
ATOM 2845 O O . LEU B 1 181 ? -6.332 -23.469 -13.656 1 59.75 181 LEU B O 1
ATOM 2849 N N . LEU B 1 182 ? -4.48 -22.484 -12.812 1 58.69 182 LEU B N 1
ATOM 2850 C CA . LEU B 1 182 ? -3.646 -23.625 -13.195 1 58.69 182 LEU B CA 1
ATOM 2851 C C . LEU B 1 182 ? -3.877 -24.812 -12.258 1 58.69 182 LEU B C 1
ATOM 2853 O O . LEU B 1 182 ? -3.783 -25.969 -12.68 1 58.69 182 LEU B O 1
ATOM 2857 N N . ASN B 1 183 ? -4.113 -24.609 -11.086 1 59.75 183 ASN B N 1
ATOM 2858 C CA . ASN B 1 183 ? -4.289 -25.688 -10.117 1 59.75 183 ASN B CA 1
ATOM 2859 C C . ASN B 1 183 ? -5.648 -26.359 -10.266 1 59.75 183 ASN B C 1
ATOM 2861 O O . ASN B 1 183 ? -5.836 -27.484 -9.82 1 59.75 183 ASN B O 1
ATOM 2865 N N . ARG B 1 184 ? -6.547 -25.766 -10.781 1 55.56 184 ARG B N 1
ATOM 2866 C CA . ARG B 1 184 ? -7.848 -26.406 -10.992 1 55.56 184 ARG B CA 1
ATOM 2867 C C . ARG B 1 184 ? -7.855 -27.219 -12.281 1 55.56 184 ARG B C 1
ATOM 2869 O O . ARG B 1 184 ? -8.719 -28.078 -12.477 1 55.56 184 ARG B O 1
ATOM 2876 N N . LYS B 1 185 ? -6.891 -26.984 -13.211 1 47.81 185 LYS B N 1
ATOM 2877 C CA . LYS B 1 185 ? -6.793 -27.875 -14.359 1 47.81 185 LYS B CA 1
ATOM 2878 C C . LYS B 1 185 ? -5.953 -29.109 -14.031 1 47.81 185 LYS B C 1
ATOM 2880 O O . LYS B 1 185 ? -4.988 -29.031 -13.266 1 47.81 185 LYS B O 1
#

Solvent-accessible surface area (backbone atoms only — not comparable to full-atom values): 20193 Å² total; per-residue (Å²): 127,79,67,87,64,50,62,50,56,45,22,50,55,25,26,51,54,25,52,52,51,66,67,64,45,82,64,85,64,51,72,68,56,46,52,50,49,52,51,48,27,48,53,45,13,47,19,48,46,55,66,44,74,44,66,38,29,13,33,46,47,39,59,50,59,69,41,73,89,36,43,66,56,53,42,63,39,44,39,91,50,27,64,62,50,47,52,60,15,47,49,53,62,53,55,60,58,60,73,62,60,69,71,73,74,68,66,75,80,69,67,76,80,69,81,70,75,69,48,66,66,50,45,51,53,44,50,53,50,49,50,51,49,52,51,48,51,52,45,19,72,69,38,51,60,24,77,80,45,52,73,71,54,38,55,57,48,46,47,55,48,51,52,49,45,50,39,48,38,54,52,36,50,53,49,44,52,56,44,56,58,52,68,74,100,126,78,66,85,64,49,62,49,57,46,21,49,55,25,27,50,53,24,51,51,52,68,66,63,46,81,66,85,66,51,74,69,54,46,52,49,49,51,52,47,28,49,51,45,12,47,19,47,46,54,65,45,73,44,67,37,29,13,33,46,46,40,59,51,60,68,42,73,88,37,42,67,55,54,42,62,39,45,38,92,50,29,65,60,50,48,50,58,14,47,49,53,59,53,55,61,58,59,73,63,60,69,71,72,75,65,65,74,81,70,67,76,78,69,80,71,75,69,51,66,66,50,46,51,53,43,49,53,49,50,50,50,50,52,50,49,52,53,45,20,71,70,38,52,60,25,76,79,45,52,72,71,54,38,55,56,46,45,46,54,48,50,53,51,45,50,39,47,39,54,50,35,49,52,50,42,52,55,44,55,56,52,69,75,99